Protein AF-A0A445M2I9-F1 (afdb_monomer_lite)

Organism: Glycine soja (NCBI:txid3848)

Radius of gyration: 29.71 Å; chains: 1; bounding box: 116×73×81 Å

Sequence (377 aa):
MATSASRSTIFPRDPMDNIRFTAPFRVQKTRLGTPCSEVKQTQQSNNSTNKRSLHREDPKFATISLSLLAMEDPPLQKIAISGPTLASLIQRFSTSPSSIHGLLFGHVTPLPLTLSDDDTSSAATPTPTLLATVTGFLTSPSFHDSSGTVLPSSLPNSPLLGWFSARRRSPLRPSMREFSVTASLSSLTQFSSQIQNPNSEPSLFPPCIFLLLASPSSDNHHSHVHTHEYRAFQFRPAALSFEPRSLDVVNIGPAFRGHYGAFSPNSNLPPLDCGPHGSPMMMSEGGDEVLGKMKQAAKDQRELDKCAEGFEIGRLSRMMGSEARSCTEGLEELYQKMLVKIENLTGLVEKSSAMVLEQENHNRKLKHKILRSAASE

Foldseek 3Di:
DDDDDDDDDDDDDDDDDDDDPDDDPDDPDDDDDDDDDDDDDDDDDDDDDDDDDDDDDDDPPDPPDPPVLPPPAAQAAFEEEAPVQVVVVVVVLVPDPFKWKWFFDAAKEFDDFDDDPDPDDDPPPRRTYIYTYTPHIDTDPDQADPQLAGDVVRDDQEATLAMEIEHEQDDQDDDPSNLSNLLNQQSPQSNWHWYDDPPDDTDTHGNFKYKYWYWHNDPPPPDPDTDIDIWIWGQGNNVSDTDTHYYHHDDPDPVCVVCVVPPDDSDDDPPQPPDPDDPPPDDDDDPVVVVVVVVSVVVSQVSVCVVVVNCRVVNVVCCVDPNVPVVPVSVVVSVVVVVVVVVVVVVVVVVVVVVVVVVVVVVVVVVVVVVVVVVVD

Secondary structure (DSSP, 8-state):
---------PPPP--------------------------------------------------S-GGGTTSPPP-EEEEEEEHHHHHHHHHHHHH-SS-EEEEEEEEEEEPPPPPP----S-----PPPEEEEEEEEEE-S-SB-TT--B-GGGS-SS---EEEEEESS--SS--HHHHHHHHHHHT-GGGPEEB--TTS---EE-S-EEEEEE------TT-S----EEEEEEEETTTTEEEEEEEEEE-SSGGGTHHHHS---SSPPP---------SS-----HHHHHHHHHHHHHHHHHHHHHTTT--HHHHHHHTSTTGGGHHHHHHHHHHHHHHHHHHHHHHHHHHHHHHHHHHHHHHHHHHHHHHHHT--

Structure (mmCIF, N/CA/C/O backbone):
data_AF-A0A445M2I9-F1
#
_entry.id   AF-A0A445M2I9-F1
#
loop_
_atom_site.group_PDB
_atom_site.id
_atom_site.type_symbol
_atom_site.label_atom_id
_atom_site.label_alt_id
_atom_site.label_comp_id
_atom_site.label_asym_id
_atom_site.label_entity_id
_atom_site.label_seq_id
_atom_site.pdbx_PDB_ins_code
_atom_site.Cartn_x
_atom_site.Cartn_y
_atom_site.Cartn_z
_atom_site.occupancy
_atom_site.B_iso_or_equiv
_atom_site.auth_seq_id
_atom_site.auth_comp_id
_atom_site.auth_asym_id
_atom_site.auth_atom_id
_atom_site.pdbx_PDB_model_num
ATOM 1 N N . MET A 1 1 ? -58.940 -23.578 -12.898 1.00 36.19 1 MET A N 1
ATOM 2 C CA . MET A 1 1 ? -59.287 -25.017 -12.901 1.00 36.19 1 MET A CA 1
ATOM 3 C C . MET A 1 1 ? -58.240 -25.753 -13.720 1.00 36.19 1 MET A C 1
ATOM 5 O O . MET A 1 1 ? -57.912 -25.249 -14.781 1.00 36.19 1 MET A O 1
ATOM 9 N N . ALA A 1 2 ? -57.768 -26.895 -13.209 1.00 32.22 2 ALA A N 1
ATOM 10 C CA . ALA A 1 2 ? -56.773 -27.843 -13.742 1.00 32.22 2 ALA A CA 1
ATOM 11 C C . ALA A 1 2 ? -55.394 -27.807 -13.046 1.00 32.22 2 ALA A C 1
ATOM 13 O O . ALA A 1 2 ? -54.553 -26.941 -13.257 1.00 32.22 2 ALA A O 1
ATOM 14 N N . THR A 1 3 ? -55.249 -28.799 -12.174 1.00 28.78 3 THR A N 1
ATOM 15 C CA . THR A 1 3 ? -54.116 -29.301 -11.388 1.00 28.78 3 THR A CA 1
ATOM 16 C C . THR A 1 3 ? -53.198 -30.225 -12.198 1.00 28.78 3 THR A C 1
ATOM 18 O O . THR A 1 3 ? -53.724 -31.060 -12.923 1.00 28.78 3 THR A O 1
ATOM 21 N N . SER A 1 4 ? -51.879 -30.193 -11.955 1.00 29.45 4 SER A N 1
ATOM 22 C CA . SER A 1 4 ? -50.990 -31.379 -11.812 1.00 29.45 4 SER A CA 1
ATOM 23 C C . SER A 1 4 ? -49.547 -30.894 -11.574 1.00 29.45 4 SER A C 1
ATOM 25 O O . SER A 1 4 ? -49.003 -30.183 -12.409 1.00 29.45 4 SER A O 1
ATOM 27 N N . ALA A 1 5 ? -48.980 -31.033 -10.377 1.00 31.84 5 ALA A N 1
ATOM 28 C CA . ALA A 1 5 ? -48.327 -32.222 -9.808 1.00 31.84 5 ALA A CA 1
ATOM 29 C C . ALA A 1 5 ? -46.802 -32.239 -10.048 1.00 31.84 5 ALA A C 1
ATOM 31 O O . ALA A 1 5 ? -46.303 -32.256 -11.167 1.00 31.84 5 ALA A O 1
ATOM 32 N N . SER A 1 6 ? -46.106 -32.219 -8.916 1.00 28.88 6 SER A N 1
ATOM 33 C CA . SER A 1 6 ? -44.670 -32.144 -8.678 1.00 28.88 6 SER A CA 1
ATOM 34 C C . SER A 1 6 ? -43.881 -33.365 -9.157 1.00 28.88 6 SER A C 1
ATOM 36 O O . SER A 1 6 ? -44.364 -34.495 -9.079 1.00 28.88 6 SER A O 1
ATOM 38 N N . ARG A 1 7 ? -42.591 -33.168 -9.460 1.00 29.11 7 ARG A N 1
ATOM 39 C CA . ARG A 1 7 ? -41.568 -34.184 -9.172 1.00 29.11 7 ARG A CA 1
ATOM 40 C C . ARG A 1 7 ? -40.223 -33.537 -8.846 1.00 29.11 7 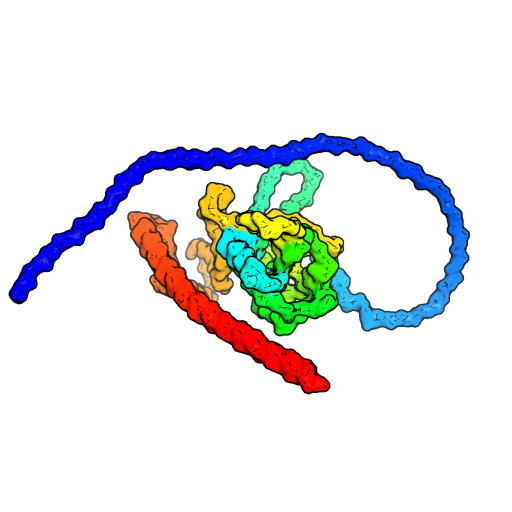ARG A C 1
ATOM 42 O O . ARG A 1 7 ? -39.547 -32.988 -9.706 1.00 29.11 7 ARG A O 1
ATOM 49 N N . SER A 1 8 ? -39.886 -33.601 -7.564 1.00 27.62 8 SER A N 1
ATOM 50 C CA . SER A 1 8 ? -38.563 -33.374 -7.003 1.00 27.62 8 SER A CA 1
ATOM 51 C C . SER A 1 8 ? -37.689 -34.602 -7.257 1.00 27.62 8 SER A C 1
ATOM 53 O O . SER A 1 8 ? -38.114 -35.735 -7.033 1.00 27.62 8 SER A O 1
ATOM 55 N N . THR A 1 9 ? -36.450 -34.383 -7.685 1.00 28.81 9 THR A N 1
ATOM 56 C CA . THR A 1 9 ? -35.395 -35.401 -7.648 1.00 28.81 9 THR A CA 1
ATOM 57 C C . THR A 1 9 ? -34.267 -34.904 -6.764 1.00 28.81 9 THR A C 1
ATOM 59 O O . THR A 1 9 ? -33.552 -33.957 -7.081 1.00 28.81 9 THR A O 1
ATOM 62 N N . ILE A 1 10 ? -34.200 -35.563 -5.614 1.00 28.30 10 ILE A N 1
ATOM 63 C CA . ILE A 1 10 ? -33.171 -35.529 -4.585 1.00 28.30 10 ILE A CA 1
ATOM 64 C C . ILE A 1 10 ? -31.972 -36.319 -5.125 1.00 28.30 10 ILE A C 1
ATOM 66 O O . ILE A 1 10 ? -32.143 -37.471 -5.518 1.00 28.30 10 ILE A O 1
ATOM 70 N N . PHE A 1 11 ? -30.778 -35.724 -5.135 1.00 29.67 11 PHE A N 1
ATOM 71 C CA . PHE A 1 11 ? -29.523 -36.467 -5.287 1.00 29.67 11 PHE A CA 1
ATOM 72 C C . PHE A 1 11 ? -28.897 -36.703 -3.902 1.00 29.67 11 PHE A C 1
ATOM 74 O O . PHE A 1 11 ? -28.931 -35.796 -3.064 1.00 29.67 11 PHE A O 1
ATOM 81 N N . PRO A 1 12 ? -28.365 -37.908 -3.632 1.00 31.25 12 PRO A N 1
ATOM 82 C CA . PRO A 1 12 ? -27.901 -38.298 -2.308 1.00 31.25 12 PRO A CA 1
ATOM 83 C C . PRO A 1 12 ? -26.532 -37.690 -1.974 1.00 31.25 12 PRO A C 1
ATOM 85 O O . PRO A 1 12 ? -25.650 -37.578 -2.824 1.00 31.25 12 PRO A O 1
ATOM 88 N N . ARG A 1 13 ? -26.375 -37.313 -0.700 1.00 31.17 13 ARG A N 1
ATOM 89 C CA . ARG A 1 13 ? -25.085 -37.083 -0.040 1.00 31.17 13 ARG A CA 1
ATOM 90 C C . ARG A 1 13 ? -24.521 -38.437 0.376 1.00 31.17 13 ARG A C 1
ATOM 92 O O . ARG A 1 13 ? -25.196 -39.127 1.133 1.00 31.17 13 ARG A O 1
ATOM 99 N N . ASP A 1 14 ? -23.283 -38.725 -0.011 1.00 28.08 14 ASP A N 1
ATOM 100 C CA . ASP A 1 14 ? -22.454 -39.723 0.669 1.00 28.08 14 ASP A CA 1
ATOM 101 C C . ASP A 1 14 ? -21.354 -39.048 1.510 1.00 28.08 14 ASP A C 1
ATOM 103 O O . ASP A 1 14 ? -20.939 -37.927 1.187 1.00 28.08 14 ASP A O 1
ATOM 107 N N . PRO A 1 15 ? -20.918 -39.675 2.621 1.00 31.56 15 PRO A N 1
ATOM 108 C CA . PRO A 1 15 ? -20.151 -39.021 3.670 1.00 31.56 15 PRO A CA 1
ATOM 109 C C . PRO A 1 15 ? -18.651 -39.367 3.658 1.00 31.56 15 PRO A C 1
ATOM 111 O O . PRO A 1 15 ? -18.262 -40.486 3.361 1.00 31.56 15 PRO A O 1
ATOM 114 N N . MET A 1 16 ? -17.865 -38.386 4.118 1.00 29.47 16 MET A N 1
ATOM 115 C CA . MET A 1 16 ? -16.572 -38.478 4.819 1.00 29.47 16 MET A CA 1
ATOM 116 C C . MET A 1 16 ? -15.431 -39.295 4.197 1.00 29.47 16 MET A C 1
ATOM 118 O O . MET A 1 16 ? -15.419 -40.515 4.274 1.00 29.47 16 MET A O 1
ATOM 122 N N . ASP A 1 17 ? -14.348 -38.587 3.855 1.00 26.23 17 ASP A N 1
ATOM 123 C CA . ASP A 1 17 ? -13.008 -39.059 4.204 1.00 26.23 17 ASP A CA 1
ATOM 124 C C . ASP A 1 17 ? -12.123 -37.921 4.734 1.00 26.23 17 ASP A C 1
ATOM 126 O O . ASP A 1 17 ? -11.992 -36.840 4.155 1.00 26.23 17 ASP A O 1
ATOM 130 N N . ASN A 1 18 ? -11.549 -38.188 5.906 1.00 31.91 18 ASN A N 1
ATOM 131 C CA . ASN A 1 18 ? -10.666 -37.326 6.680 1.00 31.91 18 ASN A CA 1
ATOM 132 C C . ASN A 1 18 ? -9.325 -37.122 5.960 1.00 31.91 18 ASN A C 1
ATOM 134 O O . ASN A 1 18 ? -8.442 -37.977 6.040 1.00 31.91 18 ASN A O 1
ATOM 138 N N . ILE A 1 19 ? -9.103 -35.951 5.360 1.00 26.92 19 ILE A N 1
ATOM 139 C CA . ILE A 1 19 ? -7.765 -35.554 4.905 1.00 26.92 19 ILE A CA 1
ATOM 140 C C . ILE A 1 19 ? -7.082 -34.750 6.016 1.00 26.92 19 ILE A C 1
ATOM 142 O O . ILE A 1 19 ? -7.300 -33.552 6.198 1.00 26.92 19 ILE A O 1
ATOM 146 N N . ARG A 1 20 ? -6.226 -35.445 6.773 1.00 26.47 20 ARG A N 1
ATOM 147 C CA . ARG A 1 20 ? -5.194 -34.838 7.623 1.00 26.47 20 ARG A CA 1
ATOM 148 C C . ARG A 1 20 ? -4.240 -34.025 6.743 1.00 26.47 20 ARG A C 1
ATOM 150 O O . ARG A 1 20 ? -3.442 -34.597 6.007 1.00 26.47 20 ARG A O 1
ATOM 157 N N . PHE A 1 21 ? -4.249 -32.702 6.880 1.00 25.25 21 PHE A N 1
ATOM 158 C CA . PHE A 1 21 ? -3.147 -31.862 6.409 1.00 25.25 21 PHE A CA 1
ATOM 159 C C . PHE A 1 21 ? -1.984 -31.936 7.406 1.00 25.25 21 PHE A C 1
ATOM 161 O O . PHE A 1 21 ? -1.859 -31.121 8.315 1.00 25.25 21 PHE A O 1
ATOM 168 N N . THR A 1 22 ? -1.116 -32.931 7.242 1.00 26.23 22 THR A N 1
ATOM 169 C CA . THR A 1 22 ? 0.248 -32.894 7.784 1.00 26.23 22 THR A CA 1
ATOM 170 C C . THR A 1 22 ? 1.172 -32.302 6.725 1.00 26.23 22 THR A C 1
ATOM 172 O O . THR A 1 22 ? 1.588 -33.004 5.808 1.00 26.23 22 THR A O 1
ATOM 175 N N . ALA A 1 23 ? 1.498 -31.015 6.845 1.00 27.83 23 ALA A N 1
ATOM 176 C CA . ALA A 1 23 ? 2.609 -30.408 6.115 1.00 27.83 23 ALA A CA 1
ATOM 177 C C . ALA A 1 23 ? 3.843 -30.360 7.038 1.00 27.83 23 ALA A C 1
ATOM 179 O O . ALA A 1 23 ? 3.737 -29.868 8.165 1.00 27.83 23 ALA A O 1
ATOM 180 N N . PRO A 1 24 ? 5.013 -30.864 6.610 1.00 27.20 24 PRO A N 1
ATOM 181 C CA . PRO A 1 24 ? 6.215 -30.830 7.426 1.00 27.20 24 PRO A CA 1
ATOM 182 C C . PRO A 1 24 ? 6.820 -29.420 7.422 1.00 27.20 24 PRO A C 1
ATOM 184 O O . PRO A 1 24 ? 7.387 -28.966 6.428 1.00 27.20 24 PRO A O 1
ATOM 187 N N . PHE A 1 25 ? 6.754 -28.740 8.567 1.00 26.25 25 PHE A N 1
ATOM 188 C CA . PHE A 1 25 ? 7.617 -27.600 8.862 1.00 26.25 25 PHE A CA 1
ATOM 189 C C . PHE A 1 25 ? 9.068 -28.088 8.940 1.00 26.25 25 PHE A C 1
ATOM 191 O O . PHE A 1 25 ? 9.480 -28.685 9.934 1.00 26.25 25 PHE A O 1
ATOM 198 N N . ARG A 1 26 ? 9.872 -27.820 7.906 1.00 23.64 26 ARG A N 1
ATOM 199 C CA . ARG A 1 26 ? 11.331 -27.947 7.997 1.00 23.64 26 ARG A CA 1
ATOM 200 C C . ARG A 1 26 ? 11.935 -26.574 8.262 1.00 23.64 26 ARG A C 1
ATOM 202 O O . ARG A 1 26 ? 12.289 -25.843 7.346 1.00 23.64 26 ARG A O 1
ATOM 209 N N . VAL A 1 27 ? 12.070 -26.252 9.545 1.00 25.56 27 VAL A N 1
ATOM 210 C CA . VAL A 1 27 ? 12.941 -25.176 10.024 1.00 25.56 27 VAL A CA 1
ATOM 211 C C . VAL A 1 27 ? 14.385 -25.627 9.794 1.00 25.56 27 VAL A C 1
ATOM 213 O O . VAL A 1 27 ? 14.889 -26.492 10.511 1.00 25.56 27 VAL A O 1
ATOM 216 N N . GLN A 1 28 ? 15.066 -25.082 8.784 1.00 25.56 28 GLN A N 1
ATOM 217 C CA . GLN A 1 28 ? 16.523 -25.192 8.722 1.00 25.56 28 GLN A CA 1
ATOM 218 C C . GLN A 1 28 ? 17.133 -24.158 9.667 1.00 25.56 28 GLN A C 1
ATOM 220 O O . GLN A 1 28 ? 17.221 -22.970 9.378 1.00 25.56 28 GLN A O 1
ATOM 225 N N . LYS A 1 29 ? 17.530 -24.656 10.836 1.00 25.27 29 LYS A N 1
ATOM 226 C CA . LYS A 1 29 ? 18.361 -23.978 11.824 1.00 25.27 29 LYS A CA 1
ATOM 227 C C . LYS A 1 29 ? 19.818 -24.112 11.377 1.00 25.27 29 LYS A C 1
ATOM 229 O O . LYS A 1 29 ? 20.437 -25.142 11.633 1.00 25.27 29 LYS A O 1
ATOM 234 N N . THR A 1 30 ? 20.378 -23.111 10.703 1.00 27.16 30 THR A N 1
ATOM 235 C CA . THR A 1 30 ? 21.832 -23.049 10.489 1.00 27.16 30 THR A CA 1
ATOM 236 C C . THR A 1 30 ? 22.495 -22.464 11.731 1.00 27.16 30 THR A C 1
ATOM 238 O O . THR A 1 30 ? 22.269 -21.313 12.098 1.00 27.16 30 THR A O 1
ATOM 241 N N . ARG A 1 31 ? 23.262 -23.320 12.415 1.00 25.75 31 ARG A N 1
ATOM 242 C CA . ARG A 1 31 ? 24.128 -22.991 13.551 1.00 25.75 31 ARG A CA 1
ATOM 243 C C . ARG A 1 31 ? 25.330 -22.152 13.108 1.00 25.75 31 ARG A C 1
ATOM 245 O O . ARG A 1 31 ? 25.835 -22.324 12.004 1.00 25.75 31 ARG A O 1
ATOM 252 N N . LEU A 1 32 ? 25.789 -21.330 14.055 1.00 24.91 32 LEU A N 1
ATOM 253 C CA . LEU A 1 32 ? 27.108 -20.702 14.145 1.00 24.91 32 LEU A CA 1
ATOM 254 C C . LEU A 1 32 ? 28.256 -21.631 13.709 1.00 24.91 32 LEU A C 1
ATOM 256 O O . LEU A 1 32 ? 28.325 -22.780 14.148 1.00 24.91 32 LEU A O 1
ATOM 260 N N . GLY A 1 33 ? 29.203 -21.058 12.966 1.00 25.97 33 GLY A N 1
ATOM 261 C CA . GLY A 1 33 ? 30.573 -21.534 12.790 1.00 25.97 33 GLY A CA 1
ATOM 262 C C . GLY A 1 33 ? 31.515 -20.325 12.727 1.00 25.97 33 GLY A C 1
ATOM 263 O O . GLY A 1 33 ? 31.313 -19.428 11.915 1.00 25.97 33 GLY A O 1
ATOM 264 N N . THR A 1 34 ? 32.461 -20.287 13.661 1.00 28.84 34 THR A N 1
ATOM 265 C CA . THR A 1 34 ? 33.454 -19.249 14.006 1.00 28.84 34 THR A CA 1
ATOM 266 C C . THR A 1 34 ? 34.623 -19.150 12.981 1.00 28.84 34 THR A C 1
ATOM 268 O O . THR A 1 34 ? 34.639 -19.914 12.016 1.00 28.84 34 THR A O 1
ATOM 271 N N . PRO A 1 35 ? 35.578 -18.198 13.137 1.00 30.39 35 PRO A N 1
ATOM 272 C CA . PRO A 1 35 ? 36.326 -17.567 12.044 1.00 30.39 35 PRO A CA 1
ATOM 273 C C . PRO A 1 35 ? 37.718 -18.165 11.773 1.00 30.39 35 PRO A C 1
ATOM 275 O O . PRO A 1 35 ? 38.352 -18.725 12.659 1.00 30.39 35 PRO A O 1
ATOM 278 N N . CYS A 1 36 ? 38.220 -17.922 10.562 1.00 24.05 36 CYS A N 1
ATOM 279 C CA . CYS A 1 36 ? 39.616 -18.040 10.117 1.00 24.05 36 CYS A CA 1
ATOM 280 C C . CYS A 1 36 ? 39.750 -17.110 8.895 1.00 24.05 36 CYS A C 1
ATOM 282 O O . CYS A 1 36 ? 38.832 -17.063 8.085 1.00 24.05 36 CYS A O 1
ATOM 284 N N . SER A 1 37 ? 40.811 -16.357 8.630 1.00 26.19 37 SER A N 1
ATOM 285 C CA . SER A 1 37 ? 42.070 -16.072 9.319 1.00 26.19 37 SER A CA 1
ATOM 286 C C . SER A 1 37 ? 42.760 -14.960 8.512 1.00 26.19 37 SER A C 1
ATOM 288 O O . SER A 1 37 ? 42.521 -14.818 7.312 1.00 26.19 37 SER A O 1
ATOM 290 N N . GLU A 1 38 ? 43.592 -14.180 9.197 1.00 23.47 38 GLU A N 1
ATOM 291 C CA . GLU A 1 38 ? 44.488 -13.148 8.672 1.00 23.47 38 GLU A CA 1
ATOM 292 C C . GLU A 1 38 ? 45.235 -13.548 7.388 1.00 23.47 38 GLU A C 1
ATOM 294 O O . GLU A 1 38 ? 45.830 -14.622 7.312 1.00 23.47 38 GLU A O 1
ATOM 299 N N . VAL A 1 39 ? 45.353 -12.604 6.448 1.00 27.42 39 VAL A N 1
ATOM 300 C CA . VAL A 1 39 ? 46.529 -12.505 5.576 1.00 27.42 39 VAL A CA 1
ATOM 301 C C . VAL A 1 39 ? 47.049 -11.073 5.635 1.00 27.42 39 VAL A C 1
ATOM 303 O O . VAL A 1 39 ? 46.408 -10.127 5.181 1.00 27.42 39 VAL A O 1
ATOM 306 N N . LYS A 1 40 ? 48.235 -10.944 6.233 1.00 25.03 40 LYS A N 1
ATOM 307 C CA . LYS A 1 40 ? 49.113 -9.773 6.201 1.00 25.03 40 LYS A CA 1
ATOM 308 C C . LYS A 1 40 ? 49.640 -9.562 4.782 1.00 25.03 40 LYS A C 1
ATOM 310 O O . LYS A 1 40 ? 50.188 -10.498 4.210 1.00 25.03 40 LYS A O 1
ATOM 315 N N . GLN A 1 41 ? 49.629 -8.324 4.295 1.00 27.47 41 GLN A N 1
ATOM 316 C CA . GLN A 1 41 ? 50.695 -7.823 3.427 1.00 27.47 41 GLN A CA 1
ATOM 317 C C . GLN A 1 41 ? 51.033 -6.378 3.802 1.00 27.47 41 GLN A C 1
ATOM 319 O O . GLN A 1 41 ? 50.163 -5.534 3.998 1.00 27.47 41 GLN A O 1
ATOM 324 N N . THR A 1 42 ? 52.333 -6.149 3.945 1.00 25.14 42 THR A N 1
ATOM 325 C CA . THR A 1 42 ? 52.982 -4.970 4.509 1.00 25.14 42 THR A CA 1
ATOM 326 C C . THR A 1 42 ? 53.823 -4.295 3.421 1.00 25.14 42 THR A C 1
ATOM 328 O O . THR A 1 42 ? 54.557 -4.988 2.728 1.00 25.14 42 THR A O 1
ATOM 331 N N . GLN A 1 43 ? 53.746 -2.956 3.379 1.00 28.33 43 GLN A N 1
ATOM 332 C CA . GLN A 1 43 ? 54.734 -1.950 2.920 1.00 28.33 43 GLN A CA 1
ATOM 333 C C . GLN A 1 43 ? 55.217 -1.906 1.455 1.00 28.33 43 GLN A C 1
ATOM 335 O O . GLN A 1 43 ? 55.847 -2.830 0.964 1.00 28.33 43 GLN A O 1
ATOM 340 N N . GLN A 1 44 ? 55.118 -0.721 0.832 1.00 26.08 44 GLN A N 1
ATOM 341 C CA . GLN A 1 44 ? 56.173 0.326 0.774 1.00 26.08 44 GLN A CA 1
ATOM 342 C C . GLN A 1 44 ? 55.610 1.581 0.060 1.00 26.08 44 GLN A C 1
ATOM 344 O O . GLN A 1 44 ? 55.031 1.478 -1.011 1.00 26.08 44 GLN A O 1
ATOM 349 N N . SER A 1 45 ? 55.491 2.723 0.752 1.00 26.45 45 SER A N 1
ATOM 350 C CA . SER A 1 45 ? 56.356 3.922 0.669 1.00 26.45 45 SER A CA 1
ATOM 351 C C . SER A 1 45 ? 56.612 4.472 -0.742 1.00 26.45 45 SER A C 1
ATOM 353 O O . SER A 1 45 ? 57.308 3.834 -1.521 1.00 26.45 45 SER A O 1
ATOM 355 N N . ASN A 1 46 ? 56.165 5.710 -1.010 1.00 26.98 46 ASN A N 1
ATOM 356 C CA . ASN A 1 46 ? 57.073 6.836 -1.283 1.00 26.98 46 ASN A CA 1
ATOM 357 C C . ASN A 1 46 ? 56.348 8.196 -1.287 1.00 26.98 46 ASN A C 1
ATOM 359 O O . ASN A 1 46 ? 55.332 8.396 -1.946 1.00 26.98 46 ASN A O 1
ATOM 363 N N . ASN A 1 47 ? 56.929 9.130 -0.531 1.00 27.19 47 ASN A N 1
ATOM 364 C CA . ASN A 1 47 ? 56.599 10.551 -0.457 1.00 27.19 47 ASN A CA 1
ATOM 365 C C . ASN A 1 47 ? 56.973 11.286 -1.754 1.00 27.19 47 ASN A C 1
ATOM 367 O O . ASN A 1 47 ? 58.054 11.058 -2.289 1.00 27.19 47 ASN A O 1
ATOM 371 N N . SER A 1 48 ? 56.196 12.299 -2.148 1.00 28.84 48 SER A N 1
ATOM 372 C CA . SER A 1 48 ? 56.777 13.616 -2.455 1.00 28.84 48 SER A CA 1
ATOM 373 C C . SER A 1 48 ? 55.732 14.737 -2.403 1.00 28.84 48 SER A C 1
ATOM 375 O O . SER A 1 48 ? 54.639 14.672 -2.955 1.00 28.84 48 SER A O 1
ATOM 377 N N . THR A 1 49 ? 56.112 15.767 -1.661 1.00 28.14 49 THR A N 1
ATOM 378 C CA . THR A 1 49 ? 55.491 17.076 -1.467 1.00 28.14 49 THR A CA 1
ATOM 379 C C . THR A 1 49 ? 55.380 17.890 -2.754 1.00 28.14 49 THR A C 1
ATOM 381 O O . THR A 1 49 ? 56.369 18.028 -3.468 1.00 28.14 49 THR A O 1
ATOM 384 N N . ASN A 1 50 ? 54.264 18.602 -2.943 1.00 26.61 50 ASN A N 1
ATOM 385 C CA . ASN A 1 50 ? 54.323 19.940 -3.532 1.00 26.61 50 ASN A CA 1
ATOM 386 C C . ASN A 1 50 ? 53.183 20.840 -3.031 1.00 26.61 50 ASN A C 1
ATOM 388 O O . ASN A 1 50 ? 52.008 20.618 -3.309 1.00 26.61 50 ASN A O 1
ATOM 392 N N . LYS A 1 51 ? 53.566 21.875 -2.275 1.00 30.36 51 LYS A N 1
ATOM 393 C CA . LYS A 1 51 ? 52.739 23.035 -1.932 1.00 30.36 51 LYS A CA 1
ATOM 394 C C . LYS A 1 51 ? 52.648 23.937 -3.164 1.00 30.36 51 LYS A C 1
ATOM 396 O O . LYS A 1 51 ? 53.691 24.392 -3.621 1.00 30.36 51 LYS A O 1
ATOM 401 N N . ARG A 1 52 ? 51.445 24.317 -3.598 1.00 27.33 52 ARG A N 1
ATOM 402 C CA . ARG A 1 52 ? 51.176 25.659 -4.145 1.00 27.33 52 ARG A CA 1
ATOM 403 C C . ARG A 1 52 ? 49.761 26.094 -3.786 1.00 27.33 52 ARG A C 1
ATOM 405 O O . ARG A 1 52 ? 48.833 25.301 -3.726 1.00 27.33 52 ARG A O 1
ATOM 412 N N . SER A 1 53 ? 49.687 27.372 -3.461 1.00 26.25 53 SER A N 1
ATOM 413 C CA . SER A 1 53 ? 48.614 28.083 -2.790 1.00 26.25 53 SER A CA 1
ATOM 414 C C . SER A 1 53 ? 47.813 28.914 -3.794 1.00 26.25 53 SER A C 1
ATOM 416 O O . SER A 1 53 ? 48.410 29.492 -4.696 1.00 26.25 53 SER A O 1
ATOM 418 N N . LEU A 1 54 ? 46.507 29.030 -3.520 1.00 27.39 54 LEU A N 1
ATOM 419 C CA . LEU A 1 54 ? 45.572 30.108 -3.879 1.00 27.39 54 LEU A CA 1
ATOM 420 C C . LEU A 1 54 ? 45.298 30.391 -5.370 1.00 27.39 54 LEU A C 1
ATOM 422 O O . LEU A 1 54 ? 46.023 31.132 -6.022 1.00 27.39 54 LEU A O 1
ATOM 426 N N . HIS A 1 55 ? 44.104 29.997 -5.821 1.00 25.62 55 HIS A N 1
ATOM 427 C CA . HIS A 1 55 ? 43.126 30.994 -6.263 1.00 25.62 55 HIS A CA 1
ATOM 428 C C . HIS A 1 55 ? 41.708 30.557 -5.877 1.00 25.62 55 HIS A C 1
ATOM 430 O O . HIS A 1 55 ? 41.300 29.417 -6.081 1.00 25.62 55 HIS A O 1
ATOM 436 N N . ARG A 1 56 ? 41.021 31.484 -5.214 1.00 30.23 56 ARG A N 1
ATOM 437 C CA . ARG A 1 56 ? 39.682 31.398 -4.640 1.00 30.23 56 ARG A CA 1
ATOM 438 C C . ARG A 1 56 ? 38.681 31.769 -5.734 1.00 30.23 56 ARG A C 1
ATOM 440 O O . ARG A 1 56 ? 38.702 32.907 -6.183 1.00 30.23 56 ARG A O 1
ATOM 447 N N . GLU A 1 57 ? 37.843 30.822 -6.128 1.00 28.36 57 GLU A N 1
ATOM 448 C CA . GLU A 1 57 ? 36.647 31.035 -6.949 1.00 28.36 57 GLU A CA 1
ATOM 449 C C . GLU A 1 57 ? 35.482 30.402 -6.174 1.00 28.36 57 GLU A C 1
ATOM 451 O O . GLU A 1 57 ? 35.499 29.207 -5.871 1.00 28.36 57 GLU A O 1
ATOM 456 N N . ASP A 1 58 ? 34.529 31.232 -5.753 1.00 34.72 58 ASP A N 1
ATOM 457 C CA . ASP A 1 58 ? 33.358 30.841 -4.967 1.00 34.72 58 ASP A CA 1
ATOM 458 C C . ASP A 1 58 ? 32.370 30.011 -5.811 1.00 34.72 58 ASP A C 1
ATOM 460 O O . ASP A 1 58 ? 31.896 30.510 -6.834 1.00 34.72 58 ASP A O 1
ATOM 464 N N . PRO A 1 59 ? 31.894 28.835 -5.356 1.00 31.56 59 PRO A N 1
ATOM 465 C CA . PRO A 1 59 ? 30.647 28.284 -5.853 1.00 31.56 59 PRO A CA 1
ATOM 466 C C . PRO A 1 59 ? 29.531 28.624 -4.862 1.00 31.56 59 PRO A C 1
ATOM 468 O O . PRO A 1 59 ? 29.303 27.935 -3.866 1.00 31.56 59 PRO A O 1
ATOM 471 N N . LYS A 1 60 ? 28.774 29.682 -5.166 1.00 30.58 60 LYS A N 1
ATOM 472 C CA . LYS A 1 60 ? 27.458 29.959 -4.568 1.00 30.58 60 LYS A CA 1
ATOM 473 C C . LYS A 1 60 ? 26.408 28.943 -5.050 1.00 30.58 60 LYS A C 1
ATOM 475 O O . LYS A 1 60 ? 25.394 29.347 -5.587 1.00 30.58 60 LYS A O 1
ATOM 480 N N . PHE A 1 61 ? 26.641 27.641 -4.900 1.00 34.75 61 PHE A N 1
ATOM 481 C CA . PHE A 1 61 ? 25.652 26.585 -5.171 1.00 34.75 61 PHE A CA 1
ATOM 482 C C . PHE A 1 61 ? 26.002 25.313 -4.380 1.00 34.75 61 PHE A C 1
ATOM 484 O O . PHE A 1 61 ? 26.208 24.246 -4.942 1.00 34.75 61 PHE A O 1
ATOM 491 N N . ALA A 1 62 ? 26.117 25.423 -3.054 1.00 31.42 62 ALA A N 1
ATOM 492 C CA . ALA A 1 62 ? 26.234 24.255 -2.171 1.00 31.42 62 ALA A CA 1
ATOM 493 C C . ALA A 1 62 ? 25.647 24.492 -0.767 1.00 31.42 62 ALA A C 1
ATOM 495 O O . ALA A 1 62 ? 26.013 23.818 0.189 1.00 31.42 62 ALA A O 1
ATOM 496 N N . THR A 1 63 ? 24.703 25.428 -0.637 1.00 27.78 63 THR A N 1
ATOM 497 C CA . THR A 1 63 ? 23.902 25.605 0.585 1.00 27.78 63 THR A CA 1
ATOM 498 C C . THR A 1 63 ? 22.506 25.030 0.355 1.00 27.78 63 THR A C 1
ATOM 500 O O . THR A 1 63 ? 21.498 25.707 0.512 1.00 27.78 63 THR A O 1
ATOM 503 N N . ILE A 1 64 ? 22.442 23.771 -0.082 1.00 35.44 64 ILE A N 1
ATOM 504 C CA . ILE A 1 64 ? 21.236 22.956 0.068 1.00 35.44 64 ILE A CA 1
ATOM 505 C C . ILE A 1 64 ? 21.459 22.131 1.338 1.00 35.44 64 ILE A C 1
ATOM 507 O O . ILE A 1 64 ? 22.126 21.105 1.327 1.00 35.44 64 ILE A O 1
ATOM 511 N N . SER A 1 65 ? 20.971 22.686 2.448 1.00 39.38 65 SER A N 1
ATOM 512 C CA . SER A 1 65 ? 20.617 22.039 3.717 1.00 39.38 65 SER A CA 1
ATOM 513 C C . SER A 1 65 ? 21.499 20.891 4.232 1.00 39.38 65 SER A C 1
ATOM 515 O O . SER A 1 65 ? 21.064 19.746 4.327 1.00 39.38 65 SER A O 1
ATOM 517 N N . LEU A 1 66 ? 22.669 21.241 4.772 1.00 37.19 66 LEU A N 1
ATOM 518 C CA . LEU A 1 66 ? 23.336 20.466 5.836 1.00 37.19 66 LEU A CA 1
ATOM 519 C C . LEU A 1 66 ? 22.427 20.226 7.066 1.00 37.19 66 LEU A C 1
ATOM 521 O O . LEU A 1 66 ? 22.680 19.321 7.852 1.00 37.19 66 LEU A O 1
ATOM 525 N N . SER A 1 67 ? 21.343 20.994 7.215 1.00 38.59 67 SER A N 1
ATOM 526 C CA . SER A 1 67 ? 20.332 20.832 8.265 1.00 38.59 67 SER A CA 1
ATOM 527 C C . SER A 1 67 ? 19.435 19.595 8.110 1.00 38.59 67 SER A C 1
ATOM 529 O O . SER A 1 67 ? 18.805 19.198 9.084 1.00 38.59 67 SER A O 1
ATOM 531 N N . LEU A 1 68 ? 19.377 18.958 6.932 1.00 43.84 68 LEU A N 1
ATOM 532 C CA . LEU A 1 68 ? 18.535 17.772 6.689 1.00 43.84 68 LEU A CA 1
ATOM 533 C C . LEU A 1 68 ? 19.222 16.443 7.052 1.00 43.84 68 LEU A C 1
ATOM 535 O O . LEU A 1 68 ? 18.540 15.443 7.243 1.00 43.84 68 LEU A O 1
ATOM 539 N N . LEU A 1 69 ? 20.552 16.435 7.202 1.00 41.75 69 LEU A N 1
ATOM 540 C CA . LEU A 1 69 ? 21.324 15.272 7.669 1.00 41.75 69 LEU A CA 1
ATOM 541 C C . LEU A 1 69 ? 21.377 15.160 9.205 1.00 41.75 69 LEU A C 1
ATOM 543 O O . LEU A 1 69 ? 21.928 14.196 9.724 1.00 41.75 69 LEU A O 1
ATOM 547 N N . ALA A 1 70 ? 20.822 16.139 9.930 1.00 39.41 70 ALA A N 1
ATOM 548 C CA . ALA A 1 70 ? 20.821 16.188 11.394 1.00 39.41 70 ALA A CA 1
ATOM 549 C C . ALA A 1 70 ? 19.587 15.531 12.040 1.00 39.41 70 ALA A C 1
ATOM 551 O O . ALA A 1 70 ? 19.490 15.490 13.265 1.00 39.41 70 ALA A O 1
ATOM 552 N N . MET A 1 71 ? 18.643 15.022 11.244 1.00 52.75 71 MET A N 1
ATOM 553 C CA . MET A 1 71 ? 17.547 14.218 11.775 1.00 52.75 71 MET A CA 1
ATOM 554 C C . MET A 1 71 ? 18.083 12.809 11.999 1.00 52.75 71 MET A C 1
ATOM 556 O O . MET A 1 71 ? 18.341 12.081 11.042 1.00 52.75 71 MET A O 1
ATOM 560 N N . GLU A 1 72 ? 18.282 12.448 13.264 1.00 61.81 72 GLU A N 1
ATOM 561 C CA . GLU A 1 72 ? 18.508 11.064 13.659 1.00 61.81 72 GLU A CA 1
ATOM 562 C C . GLU A 1 72 ? 17.429 10.196 13.001 1.00 61.81 72 GLU A C 1
ATOM 564 O O . GLU A 1 72 ? 16.229 10.462 13.108 1.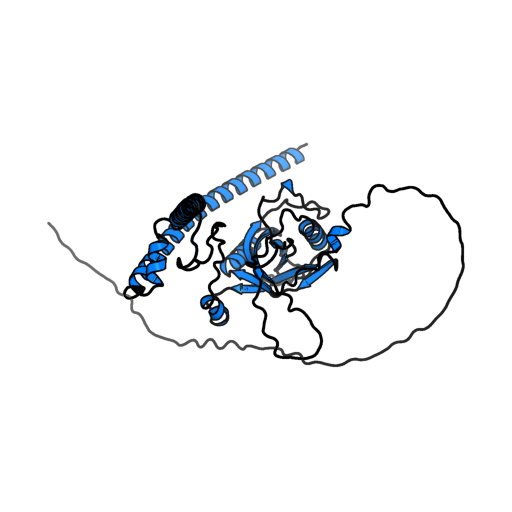00 61.81 72 GLU A O 1
ATOM 569 N N . ASP A 1 73 ? 17.864 9.219 12.209 1.00 67.44 73 ASP A N 1
ATOM 570 C CA . ASP A 1 73 ? 16.950 8.425 11.404 1.00 67.44 73 ASP A CA 1
ATOM 571 C C . ASP A 1 73 ? 15.922 7.713 12.320 1.00 67.44 73 ASP A C 1
ATOM 573 O O . ASP A 1 73 ? 16.309 7.056 13.298 1.00 67.44 73 ASP A O 1
ATOM 577 N N . PRO A 1 74 ? 14.622 7.726 11.978 1.00 72.19 74 PRO A N 1
ATOM 578 C CA . PRO A 1 74 ? 13.574 7.274 12.884 1.00 72.19 74 PRO A CA 1
ATOM 579 C C . PRO A 1 74 ? 13.747 5.791 13.263 1.00 72.19 74 PRO A C 1
ATOM 581 O O . PRO A 1 74 ? 14.007 4.964 12.373 1.00 72.19 74 PRO A O 1
ATOM 584 N N . PRO A 1 75 ? 13.572 5.415 14.547 1.00 80.69 75 PRO A N 1
ATOM 585 C CA . PRO A 1 75 ? 13.721 4.041 15.033 1.00 80.69 75 PRO A CA 1
ATOM 586 C C . PRO A 1 75 ? 12.510 3.175 14.634 1.00 80.69 75 PRO A C 1
ATOM 588 O O . PRO A 1 75 ? 11.722 2.726 15.466 1.00 80.69 75 PRO A O 1
ATOM 591 N N . LEU A 1 76 ? 12.329 2.948 13.331 1.00 87.06 76 LEU A N 1
ATOM 592 C CA . LEU A 1 76 ? 11.269 2.100 12.790 1.00 87.06 76 LEU A CA 1
ATOM 593 C C . LEU A 1 76 ? 11.569 0.632 13.107 1.00 87.06 76 LEU A C 1
ATOM 595 O O . LEU A 1 76 ? 12.501 0.040 12.565 1.00 87.06 76 LEU A O 1
ATOM 599 N N . GLN A 1 77 ? 10.758 0.018 13.960 1.00 87.62 77 GLN A N 1
ATOM 600 C CA . GLN A 1 77 ? 10.943 -1.382 14.328 1.00 87.62 77 GLN A CA 1
ATOM 601 C C . GLN A 1 77 ? 10.347 -2.315 13.278 1.00 87.62 77 GLN A C 1
ATOM 603 O O . GLN A 1 77 ? 10.986 -3.294 12.886 1.00 87.62 77 GLN A O 1
ATOM 608 N N . LYS A 1 78 ? 9.130 -2.015 12.813 1.00 90.38 78 LYS A N 1
ATOM 609 C CA . LYS A 1 78 ? 8.392 -2.893 11.903 1.00 90.38 78 LYS A CA 1
ATOM 610 C C . LYS A 1 78 ? 7.429 -2.143 10.989 1.00 90.38 78 LYS A C 1
ATOM 612 O O . LYS A 1 78 ? 7.026 -1.013 11.269 1.00 90.38 78 LYS A O 1
ATOM 617 N N . ILE A 1 79 ? 7.054 -2.810 9.903 1.00 94.75 79 ILE A N 1
ATOM 618 C CA . ILE A 1 79 ? 6.071 -2.336 8.929 1.00 94.75 79 ILE A CA 1
ATOM 619 C C . ILE A 1 79 ? 4.904 -3.320 8.943 1.00 94.75 79 ILE A C 1
ATOM 621 O O . ILE A 1 79 ? 5.125 -4.522 8.839 1.00 94.75 79 ILE A O 1
ATOM 625 N N . ALA A 1 80 ? 3.674 -2.834 9.054 1.00 93.81 80 ALA A N 1
ATOM 626 C CA . ALA A 1 80 ? 2.469 -3.646 8.954 1.00 93.81 80 ALA A CA 1
ATOM 627 C C . ALA A 1 80 ? 1.713 -3.340 7.660 1.00 93.81 80 ALA A C 1
ATOM 629 O O . ALA A 1 80 ? 1.641 -2.195 7.215 1.00 93.81 80 ALA A O 1
ATOM 630 N N . ILE A 1 81 ? 1.115 -4.367 7.065 1.00 94.44 81 ILE A N 1
ATOM 631 C CA . ILE A 1 81 ? 0.213 -4.249 5.918 1.00 94.44 81 ILE A CA 1
ATOM 632 C C . ILE A 1 81 ? -0.954 -5.219 6.095 1.00 94.44 81 ILE A C 1
ATOM 634 O O . ILE A 1 81 ? -0.783 -6.336 6.588 1.00 94.44 81 ILE A O 1
ATOM 638 N N . SER A 1 82 ? -2.160 -4.810 5.702 1.00 92.75 82 SER A N 1
ATOM 639 C CA . SER A 1 82 ? -3.308 -5.718 5.739 1.00 92.75 82 SER A CA 1
ATOM 640 C C . SER A 1 82 ? -3.190 -6.803 4.659 1.00 92.75 82 SER A C 1
ATOM 642 O O . SER A 1 82 ? -2.686 -6.546 3.559 1.00 92.75 82 SER A O 1
ATOM 644 N N . GLY A 1 83 ? -3.693 -8.008 4.946 1.00 93.75 83 GLY A N 1
ATOM 645 C CA . GLY A 1 83 ? -3.795 -9.083 3.952 1.00 93.75 83 GLY A CA 1
ATOM 646 C C . GLY A 1 83 ? -4.475 -8.642 2.643 1.00 93.75 83 GLY A C 1
ATOM 647 O O . GLY A 1 83 ? -3.882 -8.835 1.581 1.00 93.75 83 GLY A O 1
ATOM 648 N N . PRO A 1 84 ? -5.657 -7.992 2.685 1.00 92.75 84 PRO A N 1
ATOM 649 C CA . PRO A 1 84 ? -6.320 -7.471 1.487 1.00 92.75 84 PRO A CA 1
ATOM 650 C C . PRO A 1 84 ? -5.489 -6.446 0.698 1.00 92.75 84 PRO A C 1
ATOM 652 O O . PRO A 1 84 ? -5.436 -6.523 -0.530 1.00 92.75 84 PRO A O 1
ATOM 655 N N . THR A 1 85 ? -4.798 -5.518 1.372 1.00 94.94 85 THR A N 1
ATOM 656 C CA . THR A 1 85 ? -3.951 -4.511 0.701 1.00 94.94 85 THR A CA 1
ATOM 657 C C . THR A 1 85 ? -2.776 -5.177 -0.018 1.00 94.94 85 THR A C 1
ATOM 659 O O . THR A 1 85 ? -2.511 -4.866 -1.181 1.00 94.94 85 THR A O 1
ATOM 662 N N . LEU A 1 86 ? -2.101 -6.129 0.637 1.00 96.31 86 LEU A N 1
ATOM 663 C CA . LEU A 1 86 ? -0.995 -6.876 0.033 1.00 96.31 86 LEU A CA 1
ATOM 664 C C . LEU A 1 86 ? -1.473 -7.756 -1.131 1.00 96.31 86 LEU A C 1
ATOM 666 O O . LEU A 1 86 ? -0.839 -7.772 -2.186 1.00 96.31 86 LEU A O 1
ATOM 670 N N . ALA A 1 87 ? -2.601 -8.450 -0.971 1.00 95.56 87 ALA A N 1
ATOM 671 C CA . ALA A 1 87 ? -3.189 -9.276 -2.024 1.00 95.56 87 ALA A CA 1
ATOM 672 C C . ALA A 1 87 ? -3.560 -8.440 -3.258 1.00 95.56 87 ALA A C 1
ATOM 674 O O . ALA A 1 87 ? -3.218 -8.820 -4.377 1.00 95.56 87 ALA A O 1
ATOM 675 N N . SER A 1 88 ? -4.174 -7.270 -3.057 1.00 95.12 88 SER A N 1
ATOM 676 C CA . SER A 1 88 ? -4.490 -6.324 -4.133 1.00 95.12 88 SER A CA 1
ATOM 677 C C . SER A 1 88 ? -3.227 -5.848 -4.861 1.00 95.12 88 SER A C 1
ATOM 679 O O . SER A 1 88 ? -3.181 -5.841 -6.093 1.00 95.12 88 SER A O 1
ATOM 681 N N . LEU A 1 89 ? -2.151 -5.540 -4.129 1.00 95.69 89 LEU A N 1
ATOM 682 C CA . LEU A 1 89 ? -0.869 -5.154 -4.723 1.00 95.69 89 LEU A CA 1
ATOM 683 C C . LEU A 1 89 ? -0.253 -6.284 -5.568 1.00 95.69 89 LEU A C 1
ATOM 685 O O . LEU A 1 89 ? 0.177 -6.052 -6.702 1.00 95.69 89 LEU A O 1
ATOM 689 N N . ILE A 1 90 ? -0.256 -7.516 -5.050 1.00 94.75 90 ILE A N 1
ATOM 690 C CA . ILE A 1 90 ? 0.226 -8.706 -5.770 1.00 94.75 90 ILE A CA 1
ATOM 691 C C . ILE A 1 90 ? -0.625 -8.966 -7.017 1.00 94.75 90 ILE A C 1
ATOM 693 O O . ILE A 1 90 ? -0.076 -9.242 -8.086 1.00 94.75 90 ILE A O 1
ATOM 697 N N . GLN A 1 91 ? -1.948 -8.845 -6.917 1.00 93.62 91 GLN A N 1
ATOM 698 C CA . GLN A 1 91 ? -2.862 -9.010 -8.046 1.00 93.62 91 GLN A CA 1
ATOM 699 C C . GLN A 1 91 ? -2.591 -7.965 -9.134 1.00 93.62 91 GLN A C 1
ATOM 701 O O . GLN A 1 91 ? -2.489 -8.317 -10.313 1.00 93.62 91 GLN A O 1
ATOM 706 N N . ARG A 1 92 ? -2.416 -6.691 -8.759 1.00 92.56 92 ARG A N 1
ATOM 707 C CA . ARG A 1 92 ? -2.064 -5.610 -9.695 1.00 92.56 92 ARG A CA 1
ATOM 708 C C . ARG A 1 92 ? -0.738 -5.885 -10.399 1.00 92.56 92 ARG A C 1
ATOM 710 O O . ARG A 1 92 ? -0.657 -5.745 -11.616 1.00 92.56 92 ARG A O 1
ATOM 717 N N . PHE A 1 93 ? 0.280 -6.341 -9.672 1.00 92.81 93 PHE A N 1
ATOM 718 C CA . PHE A 1 93 ? 1.554 -6.724 -10.283 1.00 92.81 93 PHE A CA 1
ATOM 719 C C . PHE A 1 93 ? 1.409 -7.920 -11.235 1.00 92.81 93 PHE A C 1
ATOM 721 O O . PHE A 1 93 ? 1.947 -7.905 -12.342 1.00 92.81 93 PHE A O 1
ATOM 728 N N . SER A 1 94 ? 0.648 -8.936 -10.832 1.00 90.62 94 SER A N 1
ATOM 729 C CA . SER A 1 94 ? 0.474 -10.176 -11.597 1.00 90.62 94 SER A CA 1
ATOM 730 C C . SER A 1 94 ? -0.270 -9.953 -12.911 1.00 90.62 94 SER A C 1
ATOM 732 O O . SER A 1 94 ? 0.116 -10.522 -13.933 1.00 90.62 94 SER A O 1
ATOM 734 N N . THR A 1 95 ? -1.291 -9.095 -12.887 1.00 89.81 95 THR A N 1
ATOM 735 C CA . THR A 1 95 ? -2.124 -8.741 -14.049 1.00 89.81 95 THR A CA 1
ATOM 736 C C . THR A 1 95 ? -1.487 -7.686 -14.955 1.00 89.81 95 THR A C 1
ATOM 738 O O . THR A 1 95 ? -1.863 -7.578 -16.121 1.00 89.81 95 THR A O 1
ATOM 741 N N . SER A 1 96 ? -0.500 -6.932 -14.462 1.00 89.56 96 SER A N 1
ATOM 742 C CA . SER A 1 96 ? 0.215 -5.946 -15.271 1.00 89.56 96 SER A CA 1
ATOM 743 C C . SER A 1 96 ? 1.147 -6.613 -16.294 1.00 89.56 96 SER A C 1
ATOM 745 O O . SER A 1 96 ? 1.941 -7.483 -15.918 1.00 89.56 96 SER A O 1
ATOM 747 N N . PRO A 1 97 ? 1.146 -6.173 -17.568 1.00 86.00 97 PRO A N 1
ATOM 748 C CA . PRO A 1 97 ? 2.053 -6.695 -18.592 1.00 86.00 97 PRO A CA 1
ATOM 749 C C . PRO A 1 97 ? 3.518 -6.286 -18.365 1.00 86.00 97 PRO A C 1
ATOM 751 O O . PRO A 1 97 ? 4.423 -6.905 -18.919 1.00 86.00 97 PRO A O 1
ATOM 754 N N . SER A 1 98 ? 3.768 -5.257 -17.552 1.00 87.56 98 SER A N 1
ATOM 755 C CA . SER A 1 98 ? 5.101 -4.725 -17.258 1.00 87.56 98 SER A CA 1
ATOM 756 C C . SER A 1 98 ? 5.345 -4.599 -15.756 1.00 87.56 98 SER A C 1
ATOM 758 O O . SER A 1 98 ? 4.434 -4.775 -14.943 1.00 87.56 98 SER A O 1
ATOM 760 N N . SER A 1 99 ? 6.580 -4.255 -15.385 1.00 90.94 99 SER A N 1
ATOM 761 C CA . SER A 1 99 ? 6.882 -3.770 -14.037 1.00 90.94 99 SER A CA 1
ATOM 762 C C . SER A 1 99 ? 5.971 -2.593 -13.678 1.00 90.94 99 SER A C 1
ATOM 764 O O . SER A 1 99 ? 5.606 -1.802 -14.554 1.00 90.94 99 SER A O 1
ATOM 766 N N . ILE A 1 100 ? 5.605 -2.500 -12.402 1.00 93.69 100 ILE A N 1
ATOM 767 C CA . ILE A 1 100 ? 4.777 -1.418 -11.865 1.00 93.69 100 ILE A CA 1
ATOM 768 C C . ILE A 1 100 ? 5.474 -0.779 -10.675 1.00 93.69 100 ILE A C 1
ATOM 770 O O . ILE A 1 100 ? 6.203 -1.435 -9.937 1.00 93.69 100 ILE A O 1
ATOM 774 N N . HIS A 1 101 ? 5.207 0.496 -10.463 1.00 94.38 101 HIS A N 1
ATOM 775 C CA . HIS A 1 101 ? 5.668 1.239 -9.302 1.00 94.38 101 HIS A CA 1
ATOM 776 C C . HIS A 1 101 ? 4.581 2.207 -8.861 1.00 94.38 101 HIS A C 1
ATOM 778 O O . HIS A 1 101 ? 3.651 2.527 -9.611 1.00 94.38 101 HIS A O 1
ATOM 784 N N . GLY A 1 102 ? 4.666 2.646 -7.615 1.00 95.44 102 GLY A N 1
ATOM 785 C CA . GLY A 1 102 ? 3.628 3.481 -7.041 1.00 95.44 102 GLY A CA 1
ATOM 786 C C . GLY A 1 102 ? 3.917 3.904 -5.616 1.00 95.44 102 GLY A C 1
ATOM 787 O O . GLY A 1 102 ? 4.949 3.561 -5.055 1.00 95.44 102 GLY A O 1
ATOM 788 N N . LEU A 1 103 ? 2.992 4.661 -5.046 1.00 96.06 103 LEU A N 1
ATOM 789 C CA . LEU A 1 103 ? 3.118 5.290 -3.735 1.00 96.06 103 LEU A CA 1
ATOM 790 C C . LEU A 1 103 ? 2.437 4.447 -2.655 1.00 96.06 103 LEU A C 1
ATOM 792 O O . LEU A 1 103 ? 1.451 3.760 -2.939 1.00 96.06 103 LEU A O 1
ATOM 796 N N . LEU A 1 104 ? 2.953 4.523 -1.428 1.00 95.88 104 LEU A N 1
ATOM 797 C CA . LEU A 1 104 ? 2.410 3.864 -0.239 1.00 95.88 104 LEU A CA 1
ATOM 798 C C . LEU A 1 104 ? 1.861 4.904 0.743 1.00 95.88 104 LEU A C 1
ATOM 800 O O . LEU A 1 104 ? 2.564 5.842 1.128 1.00 95.88 104 LEU A O 1
ATOM 804 N N . PHE A 1 105 ? 0.625 4.684 1.185 1.00 93.56 105 PHE A N 1
ATOM 805 C CA . PHE A 1 105 ? -0.094 5.546 2.122 1.00 93.56 105 PHE A CA 1
ATOM 806 C C . PHE A 1 105 ? -0.342 4.825 3.438 1.00 93.56 105 PHE A C 1
ATOM 808 O O . PHE A 1 105 ? -0.516 3.602 3.485 1.00 93.56 105 PHE A O 1
ATOM 815 N N . GLY A 1 106 ? -0.419 5.597 4.514 1.00 90.56 106 GLY A N 1
ATOM 816 C CA . GLY A 1 106 ? -0.655 5.067 5.842 1.00 90.56 106 GLY A CA 1
ATOM 817 C C . GLY A 1 106 ? -0.269 6.047 6.927 1.00 90.56 106 GLY A C 1
ATOM 818 O O . GLY A 1 106 ? -0.266 7.254 6.709 1.00 90.56 106 GLY A O 1
ATOM 819 N N . HIS A 1 107 ? 0.021 5.507 8.099 1.00 88.00 107 HIS A N 1
ATOM 820 C CA . HIS A 1 107 ? 0.344 6.288 9.282 1.00 88.00 107 HIS A CA 1
ATOM 821 C C . HIS A 1 107 ? 1.435 5.596 10.098 1.00 88.00 107 HIS A C 1
ATOM 823 O O . HIS A 1 107 ? 1.759 4.425 9.870 1.00 88.00 107 HIS A O 1
ATOM 829 N N . VAL A 1 108 ? 1.995 6.338 11.049 1.00 88.38 108 VAL A N 1
ATOM 830 C CA . VAL A 1 108 ? 3.038 5.855 11.950 1.00 88.38 108 VAL A CA 1
ATOM 831 C C . VAL A 1 108 ? 2.584 6.050 13.387 1.00 88.38 108 VAL A C 1
ATOM 833 O O . VAL A 1 108 ? 2.234 7.160 13.789 1.00 88.38 108 VAL A O 1
ATOM 836 N N . THR A 1 109 ? 2.604 4.964 14.152 1.00 86.00 109 THR A N 1
ATOM 837 C CA . THR A 1 109 ? 2.279 4.963 15.580 1.00 86.00 109 THR A CA 1
ATOM 838 C C . THR A 1 109 ? 3.508 4.590 16.404 1.00 86.00 109 THR A C 1
ATOM 840 O O . THR A 1 109 ? 4.255 3.690 15.999 1.00 86.00 109 THR A O 1
ATOM 843 N N . PRO A 1 110 ? 3.716 5.21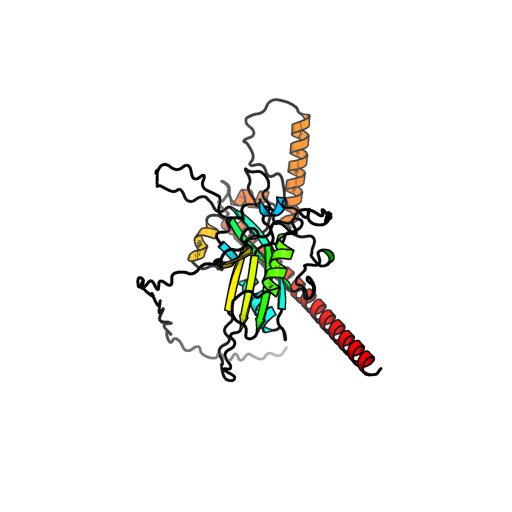5 17.571 1.00 82.06 110 PRO A N 1
ATOM 844 C CA . PRO A 1 110 ? 4.699 4.744 18.539 1.00 82.06 110 PRO A CA 1
ATOM 845 C C . PRO A 1 110 ? 4.298 3.355 19.058 1.00 82.06 110 PRO A C 1
ATOM 847 O O . PRO A 1 110 ? 3.119 3.085 19.296 1.00 82.06 110 PRO A O 1
ATOM 850 N N . LEU A 1 111 ? 5.268 2.463 19.249 1.00 77.25 111 LEU A N 1
ATOM 851 C CA . LEU A 1 111 ? 5.059 1.268 20.056 1.00 77.25 111 LEU A CA 1
ATOM 852 C C . LEU A 1 111 ? 5.256 1.600 21.540 1.00 77.25 111 LEU A C 1
ATOM 854 O O . LEU A 1 111 ? 6.118 2.416 21.880 1.00 77.25 111 LEU A O 1
ATOM 858 N N . PRO A 1 112 ? 4.505 0.934 22.435 1.00 69.88 112 PRO A N 1
ATOM 859 C CA . PRO A 1 112 ? 4.762 1.003 23.864 1.00 69.88 112 PRO A CA 1
ATOM 860 C C . PRO A 1 112 ? 6.198 0.578 24.179 1.00 69.88 112 PRO A C 1
ATOM 862 O O . PRO A 1 112 ? 6.697 -0.410 23.636 1.00 69.88 112 PRO A O 1
ATOM 865 N N . LEU A 1 113 ? 6.846 1.312 25.080 1.00 65.94 113 LEU A N 1
ATOM 866 C CA . LEU A 1 113 ? 8.166 0.958 25.584 1.00 65.94 113 LEU A CA 1
ATOM 867 C C . LEU A 1 113 ? 8.079 -0.368 26.344 1.00 65.94 113 LEU A C 1
ATOM 869 O O . LEU A 1 113 ? 7.261 -0.520 27.251 1.00 65.94 113 LEU A O 1
ATOM 873 N N . THR A 1 114 ? 8.919 -1.332 25.979 1.00 55.69 114 THR A N 1
ATOM 874 C CA . THR A 1 114 ? 9.104 -2.536 26.790 1.00 55.69 114 THR A CA 1
ATOM 875 C C . THR A 1 114 ? 9.848 -2.133 28.056 1.00 55.69 114 THR A C 1
ATOM 877 O O . THR A 1 114 ? 10.941 -1.575 27.960 1.00 55.69 114 THR A O 1
ATOM 880 N N . LEU A 1 115 ? 9.262 -2.390 29.226 1.00 52.59 115 LEU A N 1
ATOM 881 C CA . LEU A 1 115 ? 9.954 -2.227 30.503 1.00 52.59 115 LEU A CA 1
ATOM 882 C C . LEU A 1 115 ? 11.195 -3.130 30.479 1.00 52.59 115 LEU A C 1
ATOM 884 O O . LEU A 1 115 ? 11.079 -4.339 30.283 1.00 52.59 115 LEU A O 1
ATOM 888 N N . SER A 1 116 ? 12.373 -2.521 30.569 1.00 48.94 116 SER A N 1
ATOM 889 C CA . SER A 1 116 ? 13.644 -3.230 30.688 1.00 48.94 116 SER A CA 1
ATOM 890 C C . SER A 1 116 ? 13.933 -3.385 32.177 1.00 48.94 116 SER A C 1
ATOM 892 O O . SER A 1 116 ? 14.071 -2.374 32.856 1.00 48.94 116 SER A O 1
ATOM 894 N N . ASP A 1 117 ? 14.010 -4.621 32.675 1.00 52.66 117 ASP A N 1
ATOM 895 C CA . ASP A 1 117 ? 14.316 -4.923 34.087 1.00 52.66 117 ASP A CA 1
ATOM 896 C C . ASP A 1 117 ? 15.823 -4.816 34.417 1.00 52.66 117 ASP A C 1
ATOM 898 O O . ASP A 1 117 ? 16.230 -5.044 35.555 1.00 52.66 117 ASP A O 1
ATOM 902 N N . ASP A 1 118 ? 16.674 -4.470 33.444 1.00 48.84 118 ASP A N 1
ATOM 903 C CA . ASP A 1 118 ? 18.115 -4.313 33.666 1.00 48.84 118 ASP A CA 1
ATOM 904 C C . ASP A 1 118 ? 18.461 -2.917 34.215 1.00 48.84 118 ASP A C 1
ATOM 906 O O . ASP A 1 118 ? 18.795 -1.984 33.479 1.00 48.84 118 ASP A O 1
ATOM 910 N N . ASP A 1 119 ? 18.455 -2.804 35.543 1.00 49.88 119 ASP A N 1
ATOM 911 C CA . ASP A 1 119 ? 19.131 -1.747 36.300 1.00 49.88 119 ASP A CA 1
ATOM 912 C C . ASP A 1 119 ? 20.661 -1.895 36.171 1.00 49.88 119 ASP A C 1
ATOM 914 O O . ASP A 1 119 ? 21.351 -2.374 37.072 1.00 49.88 119 ASP A O 1
ATOM 918 N N . THR A 1 120 ? 21.240 -1.478 35.043 1.00 48.75 120 THR A N 1
ATOM 919 C CA . THR A 1 120 ? 22.696 -1.268 34.943 1.00 48.75 120 THR A CA 1
ATOM 920 C C . THR A 1 120 ? 23.028 0.077 34.306 1.00 48.75 120 THR A C 1
ATOM 922 O O . THR A 1 120 ? 23.080 0.239 33.094 1.00 48.75 120 THR A O 1
ATOM 925 N N . SER A 1 121 ? 23.258 1.061 35.181 1.00 49.59 121 SER A N 1
ATOM 926 C CA . SER A 1 121 ? 24.149 2.224 35.032 1.00 49.59 121 SER A CA 1
ATOM 927 C C . SER A 1 121 ? 24.574 2.632 33.608 1.00 49.59 121 SER A C 1
ATOM 929 O O . SER A 1 121 ? 25.758 2.669 33.283 1.00 49.59 121 SER A O 1
ATOM 931 N N . SER A 1 122 ? 23.617 3.011 32.770 1.00 44.59 122 SER A N 1
ATOM 932 C CA . SER A 1 122 ? 23.762 4.061 31.764 1.00 44.59 122 SER A CA 1
ATOM 933 C C . SER A 1 122 ? 22.353 4.539 31.441 1.00 44.59 122 SER A C 1
ATOM 935 O O . SER A 1 122 ? 21.480 3.737 31.130 1.00 44.59 122 SER A O 1
ATOM 937 N N . ALA A 1 123 ? 22.092 5.833 31.612 1.00 45.62 123 ALA A N 1
ATOM 938 C CA . ALA A 1 123 ? 20.792 6.430 31.343 1.00 45.62 123 ALA A CA 1
ATOM 939 C C . ALA A 1 123 ? 20.528 6.452 29.826 1.00 45.62 123 ALA A C 1
ATOM 941 O O . ALA A 1 123 ? 20.625 7.496 29.186 1.00 45.62 123 ALA A O 1
ATOM 942 N N . ALA A 1 124 ? 20.244 5.294 29.232 1.00 48.38 124 ALA A N 1
ATOM 943 C CA . ALA A 1 124 ? 19.649 5.219 27.911 1.00 48.38 124 ALA A CA 1
ATOM 944 C C . ALA A 1 124 ? 18.159 5.509 28.091 1.00 48.38 124 ALA A C 1
ATOM 946 O O . ALA A 1 124 ? 17.390 4.659 28.540 1.00 48.38 124 ALA A O 1
ATOM 947 N N . THR A 1 125 ? 17.752 6.742 27.799 1.00 50.56 125 THR A N 1
ATOM 948 C CA . THR A 1 125 ? 16.337 7.069 27.646 1.00 50.56 125 THR A CA 1
ATOM 949 C C . THR A 1 125 ? 15.728 6.095 26.630 1.00 50.56 125 THR A C 1
ATOM 951 O O . THR A 1 125 ? 16.262 5.961 25.527 1.00 50.56 125 THR A O 1
ATOM 954 N N . PRO A 1 126 ? 14.647 5.375 26.974 1.00 55.38 126 PRO A N 1
ATOM 955 C CA . PRO A 1 126 ? 14.048 4.410 26.065 1.00 55.38 126 PRO A CA 1
ATOM 956 C C . PRO A 1 126 ? 13.487 5.158 24.851 1.00 55.38 126 PRO A C 1
ATOM 958 O O . PRO A 1 126 ? 12.518 5.910 24.962 1.00 55.38 126 PRO A O 1
ATOM 961 N N . THR A 1 127 ? 14.126 5.002 23.690 1.00 59.06 127 THR A N 1
ATOM 962 C CA . THR A 1 127 ? 13.659 5.631 22.456 1.00 59.06 127 THR A CA 1
ATOM 963 C C . THR A 1 127 ? 12.399 4.905 21.981 1.00 59.06 127 THR A C 1
ATOM 965 O O . THR A 1 127 ? 12.420 3.683 21.798 1.00 59.06 127 THR A O 1
ATOM 968 N N . PRO A 1 128 ? 11.267 5.612 21.806 1.00 65.69 128 PRO A N 1
ATOM 969 C CA . PRO A 1 128 ? 10.042 4.986 21.339 1.00 65.69 128 PRO A CA 1
ATOM 970 C C . PRO A 1 128 ? 10.267 4.458 19.927 1.00 65.69 128 PRO A C 1
ATOM 972 O O . PRO A 1 128 ? 10.606 5.207 19.010 1.00 65.69 128 PRO A O 1
ATOM 975 N N . THR A 1 129 ? 10.097 3.152 19.755 1.00 84.00 129 THR A N 1
ATOM 976 C CA . THR A 1 129 ? 10.162 2.534 18.435 1.00 84.00 129 THR A CA 1
ATOM 977 C C . THR A 1 129 ? 8.877 2.804 17.666 1.00 84.00 129 THR A C 1
ATOM 979 O O . THR A 1 129 ? 7.813 3.005 18.250 1.00 84.00 129 THR A O 1
ATOM 982 N N . LEU A 1 130 ? 8.967 2.840 16.340 1.00 88.50 130 LEU A N 1
ATOM 983 C CA . LEU A 1 130 ? 7.838 3.179 15.476 1.00 88.50 130 LEU A CA 1
ATOM 984 C C . LEU A 1 130 ? 7.313 1.949 14.728 1.00 88.50 130 LEU A C 1
ATOM 986 O O . LEU A 1 130 ? 8.085 1.097 14.272 1.00 88.50 130 LEU A O 1
ATOM 990 N N . LEU A 1 131 ? 5.991 1.896 14.570 1.00 89.88 131 LEU A N 1
ATOM 991 C CA . LEU A 1 131 ? 5.270 0.990 13.683 1.00 89.88 131 LEU A CA 1
ATOM 992 C C . LEU A 1 131 ? 4.690 1.819 12.540 1.00 89.88 131 LEU A C 1
ATOM 994 O O . LEU A 1 131 ? 3.886 2.720 12.772 1.00 89.88 131 LEU A O 1
ATOM 998 N N . ALA A 1 132 ? 5.068 1.491 11.307 1.00 92.19 132 ALA A N 1
ATOM 999 C CA . ALA A 1 132 ? 4.434 2.058 10.124 1.00 92.19 132 ALA A CA 1
ATOM 1000 C C . ALA A 1 132 ? 3.364 1.106 9.586 1.00 92.19 132 ALA A C 1
ATOM 1002 O O . ALA A 1 132 ? 3.666 -0.045 9.267 1.00 92.19 132 ALA A O 1
ATOM 1003 N N . THR A 1 133 ? 2.136 1.591 9.435 1.00 92.75 133 THR A N 1
ATOM 1004 C CA . THR A 1 133 ? 0.999 0.796 8.958 1.00 92.75 133 THR A CA 1
ATOM 1005 C C . THR A 1 133 ? 0.587 1.254 7.567 1.00 92.75 133 THR A C 1
ATOM 1007 O O . THR A 1 133 ? 0.053 2.350 7.394 1.00 92.75 133 THR A O 1
ATOM 1010 N N . VAL A 1 134 ? 0.801 0.401 6.565 1.00 94.69 134 VAL A N 1
ATOM 1011 C CA . VAL A 1 134 ? 0.371 0.626 5.180 1.00 94.69 134 VAL A CA 1
ATOM 1012 C C . VAL A 1 134 ? -1.128 0.360 5.066 1.00 94.69 134 VAL A C 1
ATOM 1014 O O . VAL A 1 134 ? -1.592 -0.770 5.237 1.00 94.69 134 VAL A O 1
ATOM 1017 N N . THR A 1 135 ? -1.883 1.402 4.731 1.00 91.62 135 THR A N 1
ATOM 1018 C CA . THR A 1 135 ? -3.348 1.347 4.585 1.00 91.62 135 THR A CA 1
ATOM 1019 C C . THR A 1 135 ? -3.778 1.241 3.124 1.00 91.62 135 THR A C 1
ATOM 1021 O O . THR A 1 135 ? -4.774 0.588 2.819 1.00 91.62 135 THR A O 1
ATOM 1024 N N . GLY A 1 136 ? -2.994 1.800 2.200 1.00 92.12 136 GLY A N 1
ATOM 1025 C CA . GLY A 1 136 ? -3.319 1.805 0.778 1.00 92.12 136 GLY A CA 1
ATOM 1026 C C . GLY A 1 136 ? -2.117 2.092 -0.111 1.00 92.12 136 GLY A C 1
ATOM 1027 O O . GLY A 1 136 ? -1.027 2.423 0.359 1.00 92.12 136 GLY A O 1
ATOM 1028 N N . PHE A 1 137 ? -2.323 1.959 -1.419 1.00 94.88 137 PHE A N 1
ATOM 1029 C CA . PHE A 1 137 ? -1.310 2.239 -2.430 1.00 94.88 137 PHE A CA 1
ATOM 1030 C C . PHE A 1 137 ? -1.940 2.832 -3.690 1.00 94.88 137 PHE A C 1
ATOM 1032 O O . PHE A 1 137 ? -3.111 2.592 -3.986 1.00 94.88 137 PHE A O 1
ATOM 1039 N N . LEU A 1 138 ? -1.140 3.566 -4.463 1.00 92.75 138 LEU A N 1
ATOM 1040 C CA . LEU A 1 138 ? -1.530 4.092 -5.770 1.00 92.75 138 LEU A CA 1
ATOM 1041 C C . LEU A 1 138 ? -0.457 3.739 -6.792 1.00 92.75 138 LEU A C 1
ATOM 1043 O O . LEU A 1 138 ? 0.694 4.137 -6.643 1.00 92.75 138 LEU A O 1
ATOM 1047 N N . THR A 1 139 ? -0.827 3.010 -7.844 1.00 91.25 139 THR A N 1
ATOM 1048 C CA . THR A 1 139 ? 0.086 2.764 -8.971 1.00 91.25 139 THR A CA 1
ATOM 1049 C C . THR A 1 139 ? 0.201 4.042 -9.793 1.00 91.25 139 THR A C 1
ATOM 1051 O O . THR A 1 139 ? -0.814 4.564 -10.248 1.00 91.25 139 THR A O 1
ATOM 1054 N N . SER A 1 140 ? 1.419 4.548 -9.979 1.00 83.12 140 SER A N 1
ATOM 1055 C CA . SER A 1 140 ? 1.663 5.771 -10.745 1.00 83.12 140 SER A CA 1
ATOM 1056 C C . SER A 1 140 ? 2.851 5.560 -11.677 1.00 83.12 140 SER A C 1
ATOM 1058 O O . SER A 1 140 ? 3.964 5.347 -11.196 1.00 83.12 140 SER A O 1
ATOM 1060 N N . PRO A 1 141 ? 2.654 5.629 -13.004 1.00 69.75 141 PRO A N 1
ATOM 1061 C CA . PRO A 1 141 ? 3.739 5.406 -13.948 1.00 69.75 141 PRO A CA 1
ATOM 1062 C C . PRO A 1 141 ? 4.736 6.573 -14.011 1.00 69.75 141 PRO A C 1
ATOM 1064 O O . PRO A 1 141 ? 5.817 6.386 -14.561 1.00 69.75 141 PRO A O 1
ATOM 1067 N N . SER A 1 142 ? 4.413 7.756 -13.475 1.00 80.06 142 SER A N 1
ATOM 1068 C CA . SER A 1 142 ? 5.106 9.002 -13.835 1.00 80.06 142 SER A CA 1
ATOM 1069 C C . SER A 1 142 ? 5.303 9.978 -12.671 1.00 80.06 142 SER A C 1
ATOM 1071 O O . SER A 1 142 ? 5.022 11.164 -12.824 1.00 80.06 142 SER A O 1
ATOM 1073 N N . PHE A 1 143 ? 5.769 9.496 -11.514 1.00 90.88 143 PHE A N 1
ATOM 1074 C CA . PHE A 1 143 ? 6.102 10.384 -10.390 1.00 90.88 143 PHE A CA 1
ATOM 1075 C C . PHE A 1 143 ? 7.590 10.726 -10.252 1.00 90.88 143 PHE A C 1
ATOM 1077 O O . PHE A 1 143 ? 7.970 11.526 -9.401 1.00 90.88 143 PHE A O 1
ATOM 1084 N N . HIS A 1 144 ? 8.440 10.116 -11.073 1.00 91.88 144 HIS A N 1
ATOM 1085 C CA . HIS A 1 144 ? 9.873 10.369 -11.102 1.00 91.88 144 HIS A CA 1
ATOM 1086 C C . HIS A 1 144 ? 10.392 10.328 -12.541 1.00 91.88 144 HIS A C 1
ATOM 1088 O O . HIS A 1 144 ? 9.772 9.717 -13.416 1.00 91.88 144 HIS A O 1
ATOM 1094 N N . ASP A 1 145 ? 11.521 10.985 -12.779 1.00 89.88 145 ASP A N 1
ATOM 1095 C CA . ASP A 1 145 ? 12.188 11.021 -14.079 1.00 89.88 145 ASP A CA 1
ATOM 1096 C C . ASP A 1 145 ? 13.196 9.865 -14.269 1.00 89.88 145 ASP A C 1
ATOM 1098 O O . ASP A 1 145 ? 13.364 8.987 -13.418 1.00 89.88 145 ASP A O 1
ATOM 1102 N N . SER A 1 146 ? 13.890 9.842 -15.411 1.00 87.12 146 SER A N 1
ATOM 1103 C CA . SER A 1 146 ? 14.908 8.825 -15.711 1.00 87.12 146 SER A CA 1
ATOM 1104 C C . SER A 1 146 ? 16.139 8.875 -14.799 1.00 87.12 146 SER A C 1
ATOM 1106 O O . SER A 1 146 ? 16.810 7.849 -14.655 1.00 87.12 146 SER A O 1
ATOM 1108 N N . SER A 1 147 ? 16.431 10.031 -14.193 1.00 87.44 147 SER A N 1
ATOM 1109 C CA . SER A 1 147 ? 17.497 10.221 -13.195 1.00 87.44 147 SER A CA 1
ATOM 1110 C C . SER A 1 147 ? 17.107 9.715 -11.805 1.00 87.44 147 SER A C 1
ATOM 1112 O O . SER A 1 147 ? 17.976 9.556 -10.948 1.00 87.44 147 SER A O 1
ATOM 1114 N N . GLY A 1 148 ? 15.826 9.410 -11.583 1.00 88.19 148 GLY A N 1
ATOM 1115 C CA . GLY A 1 148 ? 15.302 9.028 -10.277 1.00 88.19 148 GLY A CA 1
ATOM 1116 C C . GLY A 1 148 ? 14.962 10.228 -9.394 1.00 88.19 148 GLY A C 1
ATOM 1117 O O . GLY A 1 148 ? 14.815 10.060 -8.187 1.00 88.19 148 GLY A O 1
ATOM 1118 N N . THR A 1 149 ? 14.824 11.422 -9.967 1.00 91.81 149 THR A N 1
ATOM 1119 C CA . THR A 1 149 ? 14.333 12.602 -9.257 1.00 91.81 149 THR A CA 1
ATOM 1120 C C . THR A 1 149 ? 12.812 12.571 -9.225 1.00 91.81 149 THR A C 1
ATOM 1122 O O . THR A 1 149 ? 12.151 12.387 -10.249 1.00 91.81 149 THR A O 1
ATOM 1125 N N . VAL A 1 150 ? 12.249 12.728 -8.030 1.00 92.81 150 VAL A N 1
ATOM 1126 C CA . VAL A 1 150 ? 10.801 12.758 -7.812 1.00 92.81 150 VAL A CA 1
ATOM 1127 C C . VAL A 1 150 ? 10.241 14.109 -8.251 1.00 92.81 150 VAL A C 1
ATOM 1129 O O . VAL A 1 150 ? 10.816 15.148 -7.942 1.00 92.81 150 VAL A O 1
ATOM 1132 N N . LEU A 1 151 ? 9.105 14.095 -8.950 1.00 92.12 151 LEU A N 1
ATOM 1133 C CA . LEU A 1 151 ? 8.399 15.279 -9.440 1.00 92.12 151 LEU A CA 1
ATOM 1134 C C . LEU A 1 151 ? 7.269 15.650 -8.464 1.00 92.12 151 LEU A C 1
ATOM 1136 O O . LEU A 1 151 ? 6.210 15.018 -8.508 1.00 92.12 151 LEU A O 1
ATOM 1140 N N . PRO A 1 152 ? 7.420 16.677 -7.604 1.00 87.25 152 PRO A N 1
ATOM 1141 C CA . PRO A 1 152 ? 6.434 16.964 -6.559 1.00 87.25 152 PRO A CA 1
ATOM 1142 C C . PRO A 1 152 ? 5.038 17.293 -7.098 1.00 87.25 152 PRO A C 1
ATOM 1144 O O . PRO A 1 152 ? 4.045 16.939 -6.479 1.00 87.25 152 PRO A O 1
ATOM 1147 N N . SER A 1 153 ? 4.955 17.902 -8.284 1.00 86.38 153 SER A N 1
ATOM 1148 C CA . SER A 1 153 ? 3.694 18.254 -8.954 1.00 86.38 153 SER A CA 1
ATOM 1149 C C . SER A 1 153 ? 2.846 17.051 -9.380 1.00 86.38 153 SER A C 1
ATOM 1151 O O . SER A 1 153 ? 1.666 17.206 -9.678 1.00 86.38 153 SER A O 1
ATOM 1153 N N . SER A 1 154 ? 3.442 15.861 -9.435 1.00 85.88 154 SER A N 1
ATOM 1154 C CA . SER A 1 154 ? 2.765 14.612 -9.800 1.00 85.88 154 SER A CA 1
ATOM 1155 C C . SER A 1 154 ? 2.314 13.789 -8.588 1.00 85.88 154 SER A C 1
ATOM 1157 O O . SER A 1 154 ? 1.670 12.748 -8.752 1.00 85.88 154 SER A O 1
ATOM 1159 N N . LEU A 1 155 ? 2.677 14.230 -7.380 1.00 86.56 155 LEU A N 1
ATOM 1160 C CA . LEU A 1 155 ? 2.342 13.567 -6.129 1.00 86.56 155 LEU A CA 1
ATOM 1161 C C . LEU A 1 155 ? 1.021 14.110 -5.561 1.00 86.56 155 LEU A C 1
ATOM 1163 O O . LEU A 1 155 ? 0.686 15.276 -5.769 1.00 86.56 155 LEU A O 1
ATOM 1167 N N . PRO A 1 156 ? 0.253 13.279 -4.841 1.00 84.62 156 PRO A N 1
ATOM 1168 C CA . PRO A 1 156 ? -0.954 13.729 -4.161 1.00 84.62 156 PRO A CA 1
ATOM 1169 C C . PRO A 1 156 ? -0.616 14.602 -2.946 1.00 84.62 156 PRO A C 1
ATOM 1171 O O . PRO A 1 156 ? 0.395 14.385 -2.283 1.00 84.62 156 PRO A O 1
ATOM 1174 N N . ASN A 1 157 ? -1.518 15.520 -2.588 1.00 82.44 157 ASN A N 1
ATOM 1175 C CA . ASN A 1 157 ? -1.424 16.347 -1.376 1.00 82.44 157 ASN A CA 1
ATOM 1176 C C . ASN A 1 157 ? -1.797 15.541 -0.120 1.00 82.44 157 ASN A C 1
ATOM 1178 O O . ASN A 1 157 ? -2.774 15.837 0.568 1.00 82.44 157 ASN A O 1
ATOM 1182 N N . SER A 1 158 ? -1.090 14.447 0.139 1.00 84.25 158 SER A N 1
ATOM 1183 C CA . SER A 1 158 ? -1.354 13.553 1.266 1.00 84.25 158 SER A CA 1
ATOM 1184 C C . SER A 1 158 ? -0.042 13.021 1.836 1.00 84.25 158 SER A C 1
ATOM 1186 O O . SER A 1 158 ? 0.914 12.847 1.077 1.00 84.25 158 SER A O 1
ATOM 1188 N N . PRO A 1 159 ? 0.016 12.746 3.150 1.00 88.19 159 PRO A N 1
ATOM 1189 C CA . PRO A 1 159 ? 1.201 12.165 3.760 1.00 88.19 159 PRO A CA 1
ATOM 1190 C C . PRO A 1 159 ? 1.491 10.788 3.154 1.00 88.19 159 PRO A C 1
ATOM 1192 O O . PRO A 1 159 ? 0.584 9.987 2.898 1.00 88.19 159 PRO A O 1
ATOM 1195 N N . LEU A 1 160 ? 2.771 10.527 2.919 1.00 92.56 160 LEU A N 1
ATOM 1196 C CA . LEU A 1 160 ? 3.281 9.297 2.336 1.00 92.56 160 LEU A CA 1
ATOM 1197 C C . LEU A 1 160 ? 4.125 8.556 3.368 1.00 92.56 160 LEU A C 1
ATOM 1199 O O . LEU A 1 160 ? 4.871 9.149 4.147 1.00 92.56 160 LEU A O 1
ATOM 1203 N N . LEU A 1 161 ? 4.045 7.229 3.326 1.00 94.44 161 LEU A N 1
ATOM 1204 C CA . LEU A 1 161 ? 4.998 6.369 4.027 1.00 94.44 161 LEU A CA 1
ATOM 1205 C C . LEU A 1 161 ? 6.226 6.076 3.161 1.00 94.44 161 LEU A C 1
ATOM 1207 O O . LEU A 1 161 ? 7.314 5.821 3.674 1.00 94.44 161 LEU A O 1
ATOM 1211 N N . GLY A 1 162 ? 6.046 6.108 1.841 1.00 95.56 162 GLY A N 1
ATOM 1212 C CA . GLY A 1 162 ? 7.084 5.815 0.868 1.00 95.56 162 GLY A CA 1
ATOM 1213 C C . GLY A 1 162 ? 6.494 5.294 -0.436 1.00 95.56 162 GLY A C 1
ATOM 1214 O O . GLY A 1 162 ? 5.472 5.798 -0.905 1.00 95.56 162 GLY A O 1
ATOM 1215 N N . TRP A 1 163 ? 7.127 4.293 -1.042 1.00 97.19 163 TRP A N 1
ATOM 1216 C CA . TRP A 1 163 ? 6.763 3.816 -2.378 1.00 97.19 163 TRP A CA 1
ATOM 1217 C C . TRP A 1 163 ? 7.094 2.332 -2.582 1.00 97.19 163 TRP A C 1
ATOM 1219 O O . TRP A 1 163 ? 7.760 1.696 -1.762 1.00 97.19 163 TRP A O 1
ATOM 1229 N N . PHE A 1 164 ? 6.605 1.756 -3.678 1.00 97.31 164 PHE A N 1
ATOM 1230 C CA . PHE A 1 164 ? 6.875 0.374 -4.053 1.00 97.31 164 PHE A CA 1
ATOM 1231 C C . PHE A 1 164 ? 7.351 0.249 -5.501 1.00 97.31 164 PHE A C 1
ATOM 1233 O O . PHE A 1 164 ? 6.973 1.030 -6.377 1.00 97.31 164 PHE A O 1
ATOM 1240 N N . SER A 1 165 ? 8.137 -0.795 -5.748 1.00 96.12 165 SER A N 1
ATOM 1241 C CA . SER A 1 165 ? 8.573 -1.240 -7.071 1.00 96.12 165 SER A CA 1
ATOM 1242 C C . SER A 1 165 ? 8.269 -2.726 -7.195 1.00 96.12 165 SER A C 1
ATOM 1244 O O . SER A 1 165 ? 8.616 -3.514 -6.318 1.00 96.12 165 SER A O 1
ATOM 1246 N N . ALA A 1 166 ? 7.605 -3.122 -8.273 1.00 95.00 166 ALA A N 1
ATOM 1247 C CA . ALA A 1 166 ? 7.297 -4.508 -8.575 1.00 95.00 166 ALA A CA 1
ATOM 1248 C C . ALA A 1 166 ? 7.846 -4.858 -9.955 1.00 95.00 166 ALA A C 1
ATOM 1250 O O . ALA A 1 166 ? 7.429 -4.294 -10.970 1.00 95.00 166 ALA A O 1
ATOM 1251 N N . ARG A 1 167 ? 8.799 -5.788 -10.000 1.00 92.69 167 ARG A N 1
ATOM 1252 C CA . ARG A 1 167 ? 9.588 -6.069 -11.205 1.00 92.69 167 ARG A CA 1
ATOM 1253 C C . ARG A 1 167 ? 9.768 -7.556 -11.449 1.00 92.69 167 ARG A C 1
ATOM 1255 O O . ARG A 1 167 ? 9.942 -8.357 -10.534 1.00 92.69 167 ARG A O 1
ATOM 1262 N N . ARG A 1 168 ? 9.690 -7.946 -12.719 1.00 88.75 168 ARG A N 1
ATOM 1263 C CA . ARG A 1 168 ? 9.714 -9.357 -13.115 1.00 88.75 168 ARG A CA 1
ATOM 1264 C C . ARG A 1 168 ? 11.139 -9.863 -13.300 1.00 88.75 168 ARG A C 1
ATOM 1266 O O . ARG A 1 168 ? 11.993 -9.106 -13.751 1.00 88.75 168 ARG A O 1
ATOM 1273 N N . ARG A 1 169 ? 11.369 -11.141 -12.979 1.00 86.81 169 ARG A N 1
ATOM 1274 C CA . ARG A 1 169 ? 12.645 -11.846 -13.209 1.00 86.81 169 ARG A CA 1
ATOM 1275 C C . ARG A 1 169 ? 13.853 -11.084 -12.649 1.00 86.81 169 ARG A C 1
AT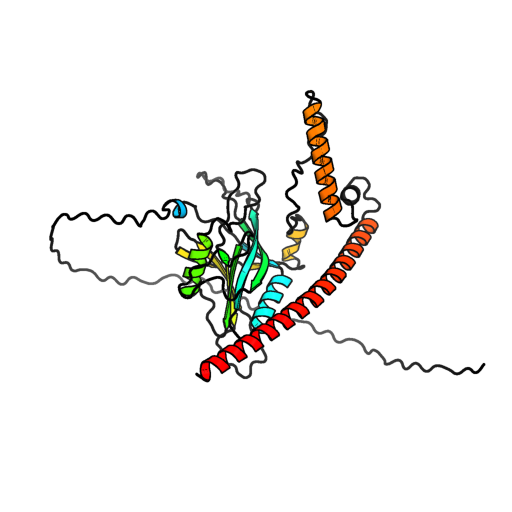OM 1277 O O . ARG A 1 169 ? 14.864 -10.919 -13.326 1.00 86.81 169 ARG A O 1
ATOM 1284 N N . SER A 1 170 ? 13.731 -10.575 -11.427 1.00 88.62 170 SER A N 1
ATOM 1285 C CA . SER A 1 170 ? 14.741 -9.696 -10.827 1.00 88.62 170 SER A CA 1
ATOM 1286 C C . SER A 1 170 ? 15.048 -10.102 -9.384 1.00 88.62 170 SER A C 1
ATOM 1288 O O . SER A 1 170 ? 14.175 -10.651 -8.717 1.00 88.62 170 SER A O 1
ATOM 1290 N N . PRO A 1 171 ? 16.263 -9.836 -8.875 1.00 90.69 171 PRO A N 1
ATOM 1291 C CA . PRO A 1 171 ? 16.605 -10.158 -7.492 1.00 90.69 171 PRO A CA 1
ATOM 1292 C C . PRO A 1 171 ? 15.847 -9.266 -6.495 1.00 90.69 171 PRO A C 1
ATOM 1294 O O . PRO A 1 171 ? 15.583 -8.100 -6.781 1.00 90.69 171 PRO A O 1
ATOM 1297 N N . LEU A 1 172 ? 15.596 -9.751 -5.276 1.00 92.19 172 LEU A N 1
ATOM 1298 C CA . LEU A 1 172 ? 15.033 -8.969 -4.159 1.00 92.19 172 LEU A CA 1
ATOM 1299 C C . LEU A 1 172 ? 16.068 -8.039 -3.481 1.00 92.19 172 LEU A C 1
ATOM 1301 O O . LEU A 1 172 ? 16.257 -8.067 -2.259 1.00 92.19 172 LEU A O 1
ATOM 1305 N N . ARG A 1 173 ? 16.772 -7.221 -4.271 1.00 93.38 173 ARG A N 1
ATOM 1306 C CA . ARG A 1 173 ? 17.714 -6.197 -3.781 1.00 93.38 173 ARG A CA 1
ATOM 1307 C C . ARG A 1 173 ? 17.453 -4.841 -4.443 1.00 93.38 173 ARG A C 1
ATOM 1309 O O . ARG A 1 173 ? 17.321 -4.828 -5.662 1.00 93.38 173 ARG A O 1
ATOM 1316 N N . PRO A 1 174 ? 17.417 -3.712 -3.726 1.00 95.25 174 PRO A N 1
ATOM 1317 C CA . PRO A 1 174 ? 17.232 -2.410 -4.358 1.00 95.25 174 PRO A CA 1
ATOM 1318 C C . PRO A 1 174 ? 18.312 -2.117 -5.414 1.00 95.25 174 PRO A C 1
ATOM 1320 O O . PRO A 1 174 ? 19.465 -2.531 -5.291 1.00 95.25 174 PRO A O 1
ATOM 1323 N N . SER A 1 175 ? 17.917 -1.440 -6.483 1.00 94.44 175 SER A N 1
ATOM 1324 C CA . SER A 1 175 ? 18.766 -0.971 -7.579 1.00 94.44 175 SER A CA 1
ATOM 1325 C C . SER A 1 175 ? 19.213 0.473 -7.350 1.00 94.44 175 SER A C 1
ATOM 1327 O O . SER A 1 175 ? 18.637 1.186 -6.533 1.00 94.44 175 SER A O 1
ATOM 1329 N N . MET A 1 176 ? 20.193 0.938 -8.133 1.00 93.88 176 MET A N 1
ATOM 1330 C CA . MET A 1 176 ? 20.656 2.331 -8.079 1.00 93.88 176 MET A CA 1
ATOM 1331 C C . MET A 1 176 ? 19.532 3.336 -8.376 1.00 93.88 176 MET A C 1
ATOM 1333 O O . MET A 1 176 ? 19.445 4.381 -7.746 1.00 93.88 176 MET A O 1
ATOM 1337 N N . ARG A 1 177 ? 18.621 3.003 -9.302 1.00 93.81 177 ARG A N 1
ATOM 1338 C CA . ARG A 1 177 ? 17.455 3.851 -9.583 1.00 93.81 177 ARG A CA 1
ATOM 1339 C C . ARG A 1 177 ? 16.528 3.933 -8.373 1.00 93.81 177 ARG A C 1
ATOM 1341 O O . ARG A 1 177 ? 16.098 5.019 -8.010 1.00 93.81 177 ARG A O 1
ATOM 1348 N N . GLU A 1 178 ? 16.217 2.794 -7.757 1.00 95.19 178 GLU A N 1
ATOM 1349 C CA . GLU A 1 178 ? 15.343 2.751 -6.576 1.00 95.19 178 GLU A CA 1
ATOM 1350 C C . GLU A 1 178 ? 15.970 3.496 -5.391 1.00 95.19 178 GLU A C 1
ATOM 1352 O O . GLU A 1 178 ? 15.266 4.163 -4.636 1.00 95.19 178 GLU A O 1
ATOM 1357 N N . PHE A 1 179 ? 17.295 3.451 -5.275 1.00 95.81 179 PHE A N 1
ATOM 1358 C CA . PHE A 1 179 ? 18.045 4.271 -4.335 1.00 95.81 179 PHE A CA 1
ATOM 1359 C C . PHE A 1 179 ? 17.831 5.771 -4.579 1.00 95.81 179 PHE A C 1
ATOM 1361 O O . PHE A 1 179 ? 17.367 6.461 -3.673 1.00 95.81 179 PHE A O 1
ATOM 1368 N N . SER A 1 180 ? 18.079 6.265 -5.798 1.00 95.50 180 SER A N 1
ATOM 1369 C CA . SER A 1 180 ? 17.911 7.689 -6.129 1.00 95.50 180 SER A CA 1
ATOM 1370 C C . SER A 1 180 ? 16.480 8.179 -5.907 1.00 95.50 180 SER A C 1
ATOM 1372 O O . SER A 1 180 ? 16.283 9.231 -5.300 1.00 95.50 180 SER A O 1
ATOM 1374 N N . VAL A 1 181 ? 15.481 7.388 -6.316 1.00 95.69 181 VAL A N 1
ATOM 1375 C CA . VAL A 1 181 ? 14.060 7.717 -6.111 1.00 95.69 181 VAL A CA 1
ATOM 1376 C C . VAL A 1 181 ? 13.723 7.795 -4.628 1.00 95.69 181 VAL A C 1
ATOM 1378 O O . VAL A 1 181 ? 13.061 8.738 -4.204 1.00 95.69 181 VAL A O 1
ATOM 1381 N N . THR A 1 182 ? 14.198 6.845 -3.820 1.00 95.69 182 THR A N 1
ATOM 1382 C CA . THR A 1 182 ? 13.898 6.847 -2.381 1.00 95.69 182 THR A CA 1
ATOM 1383 C C . THR A 1 182 ? 14.593 7.998 -1.666 1.00 95.69 182 THR A C 1
ATOM 1385 O O . THR A 1 182 ? 13.963 8.671 -0.855 1.00 95.69 182 THR A O 1
ATOM 1388 N N . ALA A 1 183 ? 15.849 8.283 -2.018 1.00 94.94 183 ALA A N 1
ATOM 1389 C CA . ALA A 1 183 ? 16.577 9.433 -1.498 1.00 94.94 183 ALA A CA 1
ATOM 1390 C C . ALA A 1 183 ? 15.858 10.748 -1.843 1.00 94.94 183 ALA A C 1
ATOM 1392 O O . ALA A 1 183 ? 15.587 11.553 -0.951 1.00 94.94 183 ALA A O 1
ATOM 1393 N N . SER A 1 184 ? 15.460 10.922 -3.110 1.00 95.00 184 SER A N 1
ATOM 1394 C CA . SER A 1 184 ? 14.717 12.097 -3.576 1.00 95.00 184 SER A CA 1
ATOM 1395 C C . SER A 1 184 ? 13.326 12.215 -2.955 1.00 95.00 184 SER A C 1
ATOM 1397 O O . SER A 1 184 ? 12.862 13.333 -2.775 1.00 95.00 184 SER A O 1
ATOM 1399 N N . LEU A 1 185 ? 12.642 11.106 -2.662 1.00 93.81 185 LEU A N 1
ATOM 1400 C CA . LEU A 1 185 ? 11.335 11.134 -2.003 1.00 93.81 185 LEU A CA 1
ATOM 1401 C C . LEU A 1 185 ? 11.483 11.518 -0.527 1.00 93.81 185 LEU A C 1
ATOM 1403 O O . LEU A 1 185 ? 10.756 12.378 -0.040 1.00 93.81 185 LEU A O 1
ATOM 1407 N N . SER A 1 186 ? 12.450 10.913 0.168 1.00 92.88 186 SER A N 1
ATOM 1408 C CA . SER A 1 186 ? 12.670 11.105 1.607 1.00 92.88 186 SER A CA 1
ATOM 1409 C C . SER A 1 186 ? 13.065 12.533 1.994 1.00 92.88 186 SER A C 1
ATOM 1411 O O . SER A 1 186 ? 12.818 12.941 3.126 1.00 92.88 186 SER A O 1
ATOM 1413 N N . SER A 1 187 ? 13.629 13.310 1.062 1.00 91.81 187 SER A N 1
ATOM 1414 C CA . SER A 1 187 ? 13.976 14.719 1.282 1.00 91.81 187 SER A CA 1
ATOM 1415 C C . SER A 1 187 ? 12.776 15.672 1.189 1.00 91.81 187 SER A C 1
ATOM 1417 O O . SER A 1 187 ? 12.885 16.834 1.581 1.00 91.81 187 SER A O 1
ATOM 1419 N N . LEU A 1 188 ? 11.622 15.205 0.696 1.00 90.62 188 LEU A N 1
ATOM 1420 C CA . LEU A 1 188 ? 10.414 16.014 0.534 1.00 90.62 188 LEU A CA 1
ATOM 1421 C C . LEU A 1 188 ? 9.576 16.000 1.819 1.00 90.62 188 LEU A C 1
ATOM 1423 O O . LEU A 1 188 ? 8.610 15.248 1.950 1.00 90.62 188 LEU A O 1
ATOM 1427 N N . THR A 1 189 ? 9.917 16.889 2.752 1.00 87.12 189 THR A N 1
ATOM 1428 C CA . THR A 1 189 ? 9.266 17.000 4.072 1.00 87.12 189 THR A CA 1
ATOM 1429 C C . THR A 1 189 ? 7.767 17.302 4.014 1.00 87.12 189 THR A C 1
ATOM 1431 O O . THR A 1 189 ? 7.036 16.944 4.932 1.00 87.12 189 THR A O 1
ATOM 1434 N N . GLN A 1 190 ? 7.286 17.905 2.923 1.00 87.62 190 GLN A N 1
ATOM 1435 C CA . GLN A 1 190 ? 5.861 18.177 2.696 1.00 87.62 190 GLN A CA 1
ATOM 1436 C C . GLN A 1 190 ? 4.988 16.911 2.633 1.00 87.62 190 GLN A C 1
ATOM 1438 O O . GLN A 1 190 ? 3.779 16.996 2.822 1.00 87.62 190 GLN A O 1
ATOM 1443 N N . PHE A 1 191 ? 5.588 15.746 2.364 1.00 86.81 191 PHE A N 1
ATOM 1444 C CA . PHE A 1 191 ? 4.888 14.459 2.324 1.00 86.81 191 PHE A CA 1
ATOM 1445 C C . PHE A 1 191 ? 5.155 13.604 3.566 1.00 86.81 191 PHE A C 1
ATOM 1447 O O . PHE A 1 191 ? 4.756 12.441 3.598 1.00 86.81 191 PHE A O 1
ATOM 1454 N N . SER A 1 192 ? 5.831 14.148 4.580 1.00 87.88 192 SER A N 1
ATOM 1455 C CA . SER A 1 192 ? 6.091 13.428 5.821 1.00 87.88 192 SER A CA 1
ATOM 1456 C C . SER A 1 192 ? 4.797 13.138 6.580 1.00 87.88 192 SER A C 1
ATOM 1458 O O . SER A 1 192 ? 3.881 13.958 6.640 1.00 87.88 192 SER A O 1
ATOM 1460 N N . SER A 1 193 ? 4.734 11.959 7.190 1.00 83.12 193 SER A N 1
ATOM 1461 C CA . SER A 1 193 ? 3.619 11.552 8.043 1.00 83.12 193 SER A CA 1
ATOM 1462 C C . SER A 1 193 ? 3.835 12.057 9.467 1.00 83.12 193 SER A C 1
ATOM 1464 O O . SER A 1 193 ? 4.933 11.939 10.003 1.00 83.12 193 SER A O 1
ATOM 1466 N N . GLN A 1 194 ? 2.798 12.595 10.106 1.00 83.81 194 GLN A N 1
ATOM 1467 C CA . GLN A 1 194 ? 2.885 12.987 11.513 1.00 83.81 194 GLN A CA 1
ATOM 1468 C C . GLN A 1 194 ? 2.863 11.745 12.409 1.00 83.81 194 GLN A C 1
ATOM 1470 O O . GLN A 1 194 ? 2.005 10.873 12.245 1.00 83.81 194 GLN A O 1
ATOM 1475 N N . ILE A 1 195 ? 3.807 11.661 13.345 1.00 81.12 195 ILE A N 1
ATOM 1476 C CA . ILE A 1 195 ? 3.844 10.589 14.341 1.00 81.12 195 ILE A CA 1
ATOM 1477 C C . ILE A 1 195 ? 2.780 10.898 15.396 1.00 81.12 195 ILE A C 1
ATOM 1479 O O . ILE A 1 195 ? 2.779 11.969 16.003 1.00 81.12 195 ILE A O 1
ATOM 1483 N N . GLN A 1 196 ? 1.845 9.969 15.594 1.00 68.62 196 GLN A N 1
ATOM 1484 C CA . GLN A 1 196 ? 0.755 10.134 16.555 1.00 68.62 196 GLN A CA 1
ATOM 1485 C C . GLN A 1 196 ? 1.270 9.950 17.987 1.00 68.62 196 GLN A C 1
ATOM 1487 O O . GLN A 1 196 ? 1.217 8.850 18.530 1.00 68.62 196 GLN A O 1
ATOM 1492 N N . ASN A 1 197 ? 1.770 11.027 18.594 1.00 63.28 197 ASN A N 1
ATOM 1493 C CA . ASN A 1 197 ? 2.103 11.082 20.015 1.00 63.28 197 ASN A CA 1
ATOM 1494 C C . ASN A 1 197 ? 1.159 12.060 20.732 1.00 63.28 197 ASN A C 1
ATOM 1496 O O . ASN A 1 197 ? 1.167 13.242 20.398 1.00 63.28 197 ASN A O 1
ATOM 1500 N N . PRO A 1 198 ? 0.388 11.620 21.741 1.00 52.22 198 PRO A N 1
ATOM 1501 C CA . PRO A 1 198 ? -0.487 12.516 22.500 1.00 52.22 198 PRO A CA 1
ATOM 1502 C C . PRO A 1 198 ? 0.271 13.474 23.441 1.00 52.22 198 PRO A C 1
ATOM 1504 O O . PRO A 1 198 ? -0.305 14.461 23.877 1.00 52.22 198 PRO A O 1
ATOM 1507 N N . ASN A 1 199 ? 1.551 13.208 23.745 1.00 54.69 199 ASN A N 1
ATOM 1508 C CA . ASN A 1 199 ? 2.283 13.868 24.838 1.00 54.69 199 ASN A CA 1
ATOM 1509 C C . ASN A 1 199 ? 3.617 14.529 24.419 1.00 54.69 199 ASN A C 1
ATOM 1511 O O . ASN A 1 199 ? 4.441 14.824 25.283 1.00 54.69 199 ASN A O 1
ATOM 1515 N N . SER A 1 200 ? 3.886 14.726 23.123 1.00 57.53 200 SER A N 1
ATOM 1516 C CA . SER A 1 200 ? 5.148 15.326 22.652 1.00 57.53 200 SER A CA 1
ATOM 1517 C C . SER A 1 200 ? 4.951 16.228 21.436 1.00 57.53 200 SER A C 1
ATOM 1519 O O . SER A 1 200 ? 3.982 16.058 20.701 1.00 57.53 200 SER A O 1
ATOM 1521 N N . GLU A 1 201 ? 5.918 17.118 21.186 1.00 58.66 201 GLU A N 1
ATOM 1522 C CA . GLU A 1 201 ? 6.018 17.902 19.947 1.00 58.66 201 GLU A CA 1
ATOM 1523 C C . GLU A 1 201 ? 5.822 17.019 18.695 1.00 58.66 201 GLU A C 1
ATOM 1525 O O . GLU A 1 201 ? 6.268 15.860 18.684 1.00 58.66 201 GLU A O 1
ATOM 1530 N N . PRO A 1 202 ? 5.166 17.534 17.637 1.00 62.84 202 PRO A N 1
ATOM 1531 C CA . PRO A 1 202 ? 4.873 16.770 16.433 1.00 62.84 202 PRO A CA 1
ATOM 1532 C C . PRO A 1 202 ? 6.171 16.402 15.710 1.00 62.84 202 PRO A C 1
ATOM 1534 O O . PRO A 1 202 ? 6.808 17.227 15.056 1.00 62.84 202 PRO A O 1
ATOM 1537 N N . SER A 1 203 ? 6.561 15.133 15.808 1.00 77.50 203 SER A N 1
ATOM 1538 C CA . SER A 1 203 ? 7.677 14.584 15.047 1.00 77.50 203 SER A CA 1
ATOM 1539 C C . SER A 1 203 ? 7.199 14.091 13.680 1.00 77.50 203 SER A C 1
ATOM 1541 O O . SER A 1 203 ? 6.128 13.494 13.530 1.00 77.50 203 SER A O 1
ATOM 1543 N N . LEU A 1 204 ? 7.995 14.386 12.651 1.00 86.44 204 LEU A N 1
ATOM 1544 C CA . LEU A 1 204 ? 7.697 14.042 11.264 1.00 86.44 204 LEU A CA 1
ATOM 1545 C C . LEU A 1 204 ? 8.440 12.770 10.861 1.00 86.44 204 LEU A C 1
ATOM 1547 O O . LEU A 1 204 ? 9.657 12.670 11.009 1.00 86.44 204 LEU A O 1
ATOM 1551 N N . PHE A 1 205 ? 7.706 11.821 10.291 1.00 88.81 205 PHE A N 1
ATOM 1552 C CA . PHE A 1 205 ? 8.255 10.624 9.675 1.00 88.81 205 PHE A CA 1
ATOM 1553 C C . PHE A 1 205 ? 8.417 10.847 8.162 1.00 88.81 205 PHE A C 1
ATOM 1555 O O . PHE A 1 205 ? 7.404 10.996 7.469 1.00 88.81 205 PHE A O 1
ATOM 1562 N N . PRO A 1 206 ? 9.650 10.881 7.623 1.00 91.69 206 PRO A N 1
ATOM 1563 C CA . PRO A 1 206 ? 9.869 11.064 6.193 1.00 91.69 206 PRO A CA 1
ATOM 1564 C C . PRO A 1 206 ? 9.382 9.844 5.393 1.00 91.69 206 PRO A C 1
ATOM 1566 O O . PRO A 1 206 ? 9.396 8.726 5.912 1.00 91.69 206 PRO A O 1
ATOM 1569 N N . PRO A 1 207 ? 9.007 10.010 4.112 1.00 93.50 207 PRO A N 1
ATOM 1570 C CA . PRO A 1 207 ? 8.569 8.909 3.253 1.00 93.50 207 PRO A CA 1
ATOM 1571 C C . PRO A 1 207 ? 9.754 8.022 2.828 1.00 93.50 207 PRO A C 1
ATOM 1573 O O . PRO A 1 207 ? 10.250 8.094 1.702 1.00 93.50 207 PRO A O 1
ATOM 1576 N N . CYS A 1 208 ? 10.241 7.195 3.752 1.00 94.50 208 CYS A N 1
ATOM 1577 C CA . CYS A 1 208 ? 11.466 6.408 3.610 1.00 94.50 208 CYS A CA 1
ATOM 1578 C C . CYS A 1 208 ? 11.229 4.894 3.496 1.00 94.50 208 CYS A C 1
ATOM 1580 O O . CYS A 1 208 ? 12.189 4.124 3.458 1.00 94.50 208 CYS A O 1
ATOM 1582 N N . ILE A 1 209 ? 9.975 4.438 3.426 1.00 96.88 209 ILE A N 1
ATOM 1583 C CA . ILE A 1 209 ? 9.658 3.015 3.262 1.00 96.88 209 ILE A CA 1
ATOM 1584 C C . ILE A 1 209 ? 9.701 2.629 1.783 1.00 96.88 209 ILE A C 1
ATOM 1586 O O . ILE A 1 209 ? 9.062 3.251 0.935 1.00 96.88 209 ILE A O 1
ATOM 1590 N N . PHE A 1 210 ? 10.415 1.551 1.475 1.00 97.75 210 PHE A N 1
ATOM 1591 C CA . PHE A 1 210 ? 10.468 0.977 0.139 1.00 97.75 210 PHE A CA 1
ATOM 1592 C C . PHE A 1 210 ? 10.033 -0.487 0.156 1.00 97.75 210 PHE A C 1
ATOM 1594 O O . PHE A 1 210 ? 10.654 -1.325 0.812 1.00 97.75 210 PHE A O 1
ATOM 1601 N N . LEU A 1 211 ? 8.972 -0.808 -0.585 1.00 97.94 211 LEU A N 1
ATOM 1602 C CA . LEU A 1 211 ? 8.500 -2.181 -0.765 1.00 97.94 211 LEU A CA 1
ATOM 1603 C C . LEU A 1 211 ? 8.891 -2.700 -2.152 1.00 97.94 211 LEU A C 1
ATOM 1605 O O . LEU A 1 211 ? 8.473 -2.161 -3.175 1.00 97.94 211 LEU A O 1
ATOM 1609 N N . LEU A 1 212 ? 9.665 -3.780 -2.190 1.00 97.38 212 LEU A N 1
ATOM 1610 C CA . LEU A 1 212 ? 10.091 -4.427 -3.424 1.00 97.38 212 LEU A CA 1
ATOM 1611 C C . LEU A 1 212 ? 9.341 -5.742 -3.612 1.00 97.38 212 LEU A C 1
ATOM 1613 O O . LEU A 1 212 ? 9.447 -6.630 -2.768 1.00 97.38 212 LEU A O 1
ATOM 1617 N N . LEU A 1 213 ? 8.643 -5.886 -4.736 1.00 96.06 213 LEU A N 1
ATOM 1618 C CA . LEU A 1 213 ? 8.049 -7.142 -5.182 1.00 96.06 213 LEU A CA 1
ATOM 1619 C C . LEU A 1 213 ? 8.836 -7.674 -6.381 1.00 96.06 213 LEU A C 1
ATOM 1621 O O . LEU A 1 213 ? 9.161 -6.932 -7.313 1.00 96.06 213 LEU A O 1
ATOM 1625 N N . ALA A 1 214 ? 9.120 -8.970 -6.379 1.00 92.31 214 ALA A N 1
ATOM 1626 C CA . ALA A 1 214 ? 9.792 -9.634 -7.480 1.00 92.31 214 ALA A CA 1
ATOM 1627 C C . ALA A 1 214 ? 9.123 -10.964 -7.827 1.00 92.31 214 ALA A C 1
ATOM 1629 O O . ALA A 1 214 ? 8.614 -11.674 -6.960 1.00 92.31 214 ALA A O 1
ATOM 1630 N N . SER A 1 215 ? 9.132 -11.304 -9.117 1.00 84.06 215 SER A N 1
ATOM 1631 C CA . SER A 1 215 ? 8.991 -12.706 -9.527 1.00 84.06 215 SER A CA 1
ATOM 1632 C C . SER A 1 215 ? 10.378 -13.307 -9.744 1.00 84.06 215 SER A C 1
ATOM 1634 O O . SER A 1 215 ? 11.258 -12.612 -10.277 1.00 84.06 215 SER A O 1
ATOM 1636 N N . PRO A 1 216 ? 10.576 -14.577 -9.356 1.00 73.81 216 PRO A N 1
ATOM 1637 C CA . PRO A 1 216 ? 11.856 -15.245 -9.512 1.00 73.81 216 PRO A CA 1
ATOM 1638 C C . PRO A 1 216 ? 12.258 -15.305 -10.987 1.00 73.81 216 PRO A C 1
ATOM 1640 O O . PRO A 1 216 ? 11.427 -15.349 -11.894 1.00 73.81 216 PRO A O 1
ATOM 1643 N N . SER A 1 217 ? 13.565 -15.288 -11.234 1.00 65.62 217 SER A N 1
ATOM 1644 C CA . SER A 1 217 ? 14.148 -15.350 -12.576 1.00 65.62 217 SER A CA 1
ATOM 1645 C C . SER A 1 217 ? 14.213 -16.767 -13.157 1.00 65.62 217 SER A C 1
ATOM 1647 O O . SER A 1 217 ? 14.752 -16.926 -14.250 1.00 65.62 217 SER A O 1
ATOM 1649 N N . SER A 1 218 ? 13.710 -17.783 -12.445 1.00 64.00 218 SER A N 1
ATOM 1650 C CA . SER A 1 218 ? 13.803 -19.181 -12.865 1.00 64.00 218 SER A CA 1
ATOM 1651 C C . SER A 1 218 ? 12.965 -19.456 -14.113 1.00 64.00 218 SER A C 1
ATOM 1653 O O . SER A 1 218 ? 11.764 -19.196 -14.170 1.00 64.00 218 SER A O 1
ATOM 1655 N N . ASP A 1 219 ? 13.634 -20.017 -15.114 1.00 56.44 219 ASP A N 1
ATOM 1656 C CA . ASP A 1 219 ? 13.119 -20.314 -16.450 1.00 56.44 219 ASP A CA 1
ATOM 1657 C C . ASP A 1 219 ? 12.342 -21.642 -16.463 1.00 56.44 219 ASP A C 1
ATOM 1659 O O . ASP A 1 219 ? 12.553 -22.516 -17.297 1.00 56.44 219 ASP A O 1
ATOM 1663 N N . ASN A 1 220 ? 11.439 -21.841 -15.499 1.00 56.81 220 ASN A N 1
ATOM 1664 C CA . ASN A 1 220 ? 10.585 -23.024 -15.501 1.00 56.81 220 ASN A CA 1
ATOM 1665 C C . ASN A 1 220 ? 9.336 -22.733 -16.334 1.00 56.81 220 ASN A C 1
ATOM 1667 O O . ASN A 1 220 ? 8.250 -22.518 -15.796 1.00 56.81 220 ASN A O 1
ATOM 1671 N N . HIS A 1 221 ? 9.493 -22.777 -17.659 1.00 57.31 221 HIS A N 1
ATOM 1672 C CA . HIS A 1 221 ? 8.412 -22.666 -18.649 1.00 57.31 221 HIS A CA 1
ATOM 1673 C C . HIS A 1 221 ? 7.264 -23.692 -18.463 1.00 57.31 221 HIS A C 1
ATOM 1675 O O . HIS A 1 221 ? 6.222 -23.560 -19.097 1.00 57.31 221 HIS A O 1
ATOM 1681 N N . HIS A 1 222 ? 7.419 -24.662 -17.551 1.00 59.12 222 HIS A N 1
ATOM 1682 C CA . HIS A 1 222 ? 6.426 -25.679 -17.176 1.00 59.12 222 HIS A CA 1
ATOM 1683 C C . HIS A 1 222 ? 6.027 -25.661 -15.687 1.00 59.12 222 HIS A C 1
ATOM 1685 O O . HIS A 1 222 ? 5.462 -26.628 -15.179 1.00 59.12 222 HIS A O 1
ATOM 1691 N N . SER A 1 223 ? 6.334 -24.595 -14.945 1.00 64.25 223 SER A N 1
ATOM 1692 C CA . SER A 1 223 ? 5.951 -24.509 -13.535 1.00 64.25 223 SER A CA 1
ATOM 1693 C C . SER A 1 223 ? 4.470 -24.154 -13.388 1.00 64.25 223 SER A C 1
ATOM 1695 O O . SER A 1 223 ? 4.072 -23.025 -13.655 1.00 64.25 223 SER A O 1
ATOM 1697 N N . HIS A 1 224 ? 3.668 -25.083 -12.863 1.00 75.94 224 HIS A N 1
ATOM 1698 C CA . HIS A 1 224 ? 2.324 -24.795 -12.338 1.00 75.94 224 HIS A CA 1
ATOM 1699 C C . HIS A 1 224 ? 2.350 -23.983 -11.026 1.00 75.94 224 HIS A C 1
ATOM 1701 O O . HIS A 1 224 ? 1.305 -23.722 -10.434 1.00 75.94 224 HIS A O 1
ATOM 1707 N N . VAL A 1 225 ? 3.540 -23.603 -10.545 1.00 80.56 225 VAL A N 1
ATOM 1708 C CA . VAL A 1 225 ? 3.743 -22.844 -9.311 1.00 80.56 225 VAL A CA 1
ATOM 1709 C C . VAL A 1 225 ? 4.182 -21.423 -9.648 1.00 80.56 225 VAL A C 1
ATOM 1711 O O . VAL A 1 225 ? 5.205 -21.213 -10.305 1.00 80.56 225 VAL A O 1
ATOM 1714 N N . HIS A 1 226 ? 3.426 -20.450 -9.145 1.00 77.00 226 HIS A N 1
ATOM 1715 C CA . HIS A 1 226 ? 3.789 -19.038 -9.163 1.00 77.00 226 HIS A CA 1
ATOM 1716 C C . HIS A 1 226 ? 4.264 -18.618 -7.772 1.00 77.00 226 HIS A C 1
ATOM 1718 O O . HIS A 1 226 ? 3.511 -18.695 -6.803 1.00 77.00 226 HIS A O 1
ATOM 1724 N N . THR A 1 227 ? 5.510 -18.157 -7.679 1.00 84.88 227 THR A N 1
ATOM 1725 C CA . THR A 1 227 ? 6.072 -17.620 -6.436 1.00 84.88 227 THR A CA 1
ATOM 1726 C C . THR A 1 227 ? 6.077 -16.098 -6.500 1.00 84.88 227 THR A C 1
ATOM 1728 O O . THR A 1 227 ? 6.675 -15.511 -7.405 1.00 84.88 227 THR A O 1
ATOM 1731 N N . HIS A 1 228 ? 5.426 -15.462 -5.528 1.00 87.12 228 HIS A N 1
ATOM 1732 C CA . HIS A 1 228 ? 5.455 -14.014 -5.339 1.00 87.12 228 HIS A CA 1
ATOM 1733 C C . HIS A 1 228 ? 6.367 -13.688 -4.167 1.00 87.12 228 HIS A C 1
ATOM 1735 O O . HIS A 1 228 ? 6.045 -14.002 -3.023 1.00 87.12 228 HIS A O 1
ATOM 1741 N N . GLU A 1 229 ? 7.503 -13.061 -4.452 1.00 92.56 229 GLU A N 1
ATOM 1742 C CA . GLU A 1 229 ? 8.449 -12.666 -3.421 1.00 92.56 229 GLU A CA 1
ATOM 1743 C C . GLU A 1 229 ? 8.331 -11.166 -3.156 1.00 92.56 229 GLU A C 1
ATOM 1745 O O . GLU A 1 229 ? 8.185 -10.363 -4.081 1.00 92.56 229 GLU A O 1
ATOM 1750 N N . TYR A 1 230 ? 8.404 -10.773 -1.889 1.00 95.00 230 TYR A N 1
ATOM 1751 C CA . TYR A 1 230 ? 8.382 -9.373 -1.492 1.00 95.00 230 TYR A CA 1
ATOM 1752 C C . TYR A 1 230 ? 9.328 -9.122 -0.321 1.00 95.00 230 TYR A C 1
ATOM 1754 O O . TYR A 1 230 ? 9.571 -9.999 0.510 1.00 95.00 230 TYR A O 1
ATOM 1762 N N . ARG A 1 231 ? 9.882 -7.912 -0.258 1.00 96.12 231 ARG A N 1
ATOM 1763 C CA . ARG A 1 231 ? 10.764 -7.468 0.823 1.00 96.12 231 ARG A CA 1
ATOM 1764 C C . ARG A 1 231 ? 10.568 -5.983 1.080 1.00 96.12 231 ARG A C 1
ATOM 1766 O O . ARG A 1 231 ? 10.522 -5.196 0.138 1.00 96.12 231 ARG A O 1
ATOM 1773 N N . ALA A 1 232 ? 10.469 -5.615 2.351 1.00 97.31 232 ALA A N 1
ATOM 1774 C CA . ALA A 1 232 ? 10.367 -4.230 2.776 1.00 97.31 232 ALA A CA 1
ATOM 1775 C C . ALA A 1 232 ? 11.722 -3.716 3.274 1.00 97.31 232 ALA A C 1
ATOM 1777 O O . ALA A 1 232 ? 12.499 -4.449 3.895 1.00 97.31 232 ALA A O 1
ATOM 1778 N N . PHE A 1 233 ? 11.990 -2.448 2.998 1.00 96.75 233 PHE A N 1
ATOM 1779 C CA . PHE A 1 233 ? 13.195 -1.747 3.402 1.00 96.75 233 PHE A CA 1
ATOM 1780 C C . PHE A 1 233 ? 12.825 -0.399 4.011 1.00 96.75 233 PHE A C 1
ATOM 1782 O O . PHE A 1 233 ? 11.886 0.260 3.562 1.00 96.75 233 PHE A O 1
ATOM 1789 N N . GLN A 1 234 ? 13.605 0.026 4.994 1.00 95.69 234 GLN A N 1
ATOM 1790 C CA . GLN A 1 234 ? 13.687 1.417 5.408 1.00 95.69 234 GLN A CA 1
ATOM 1791 C C . GLN A 1 234 ? 14.923 2.027 4.760 1.00 95.69 234 GLN A C 1
ATOM 1793 O O . GLN A 1 234 ? 16.023 1.486 4.869 1.00 95.69 234 GLN A O 1
ATOM 1798 N N . PHE A 1 235 ? 14.748 3.155 4.092 1.00 95.19 235 PHE A N 1
ATOM 1799 C CA . PHE A 1 235 ? 15.856 3.995 3.682 1.00 95.19 235 PHE A CA 1
ATOM 1800 C C . PHE A 1 235 ? 16.301 4.859 4.861 1.00 95.19 235 PHE A C 1
ATOM 1802 O O . PHE A 1 235 ? 15.467 5.451 5.548 1.00 95.19 235 PHE A O 1
ATOM 1809 N N . ARG A 1 236 ? 17.610 4.909 5.098 1.00 91.94 236 ARG A N 1
ATOM 1810 C CA . ARG A 1 236 ? 18.251 5.702 6.149 1.00 91.94 236 ARG A CA 1
ATOM 1811 C C . ARG A 1 236 ? 18.970 6.876 5.477 1.00 91.94 236 ARG A C 1
ATOM 1813 O O . ARG A 1 236 ? 20.066 6.658 4.955 1.00 91.94 236 ARG A O 1
ATOM 1820 N N . PRO A 1 237 ? 18.368 8.082 5.397 1.00 87.06 237 PRO A N 1
ATOM 1821 C CA . PRO A 1 237 ? 18.989 9.229 4.737 1.00 87.06 237 PRO A CA 1
ATOM 1822 C C . PRO A 1 237 ? 20.378 9.571 5.275 1.00 87.06 237 PRO A C 1
ATOM 1824 O O . PRO A 1 237 ? 21.255 9.895 4.478 1.00 87.06 237 PRO A O 1
ATOM 1827 N N . ALA A 1 238 ? 20.602 9.447 6.588 1.00 87.44 238 ALA A N 1
ATOM 1828 C CA . ALA A 1 238 ? 21.900 9.758 7.185 1.00 87.44 238 ALA A CA 1
ATOM 1829 C C . ALA A 1 238 ? 22.993 8.766 6.751 1.00 87.44 238 ALA A C 1
ATOM 1831 O O . ALA A 1 238 ? 24.113 9.162 6.433 1.00 87.44 238 ALA A O 1
ATOM 1832 N N . ALA A 1 239 ? 22.658 7.474 6.697 1.00 89.06 239 ALA A N 1
ATOM 1833 C CA . ALA A 1 239 ? 23.581 6.414 6.289 1.00 89.06 239 ALA A CA 1
ATOM 1834 C C . ALA A 1 239 ? 23.616 6.173 4.770 1.00 89.06 239 ALA A C 1
ATOM 1836 O O . ALA A 1 239 ? 24.446 5.394 4.300 1.00 89.06 239 ALA A O 1
ATOM 1837 N N . LEU A 1 240 ? 22.709 6.801 4.011 1.00 91.19 240 LEU A N 1
ATOM 1838 C CA . LEU A 1 240 ? 22.516 6.578 2.579 1.00 91.19 240 LEU A CA 1
ATOM 1839 C C . LEU A 1 240 ? 22.442 5.080 2.247 1.00 91.19 240 LEU A C 1
ATOM 1841 O O . LEU A 1 240 ? 23.156 4.575 1.380 1.00 91.19 240 LEU A O 1
ATOM 1845 N N . SER A 1 241 ? 21.591 4.347 2.965 1.00 93.56 241 SER A N 1
ATOM 1846 C CA . SER A 1 241 ? 21.506 2.889 2.856 1.00 93.56 241 SER A CA 1
ATOM 1847 C C . SER A 1 241 ? 20.077 2.368 3.006 1.00 93.56 241 SER A C 1
ATOM 1849 O O . SER A 1 241 ? 19.187 3.044 3.525 1.00 93.56 241 SER A O 1
ATOM 1851 N N . PHE A 1 242 ? 19.851 1.148 2.511 1.00 95.25 242 PHE A N 1
ATOM 1852 C CA . PHE A 1 242 ? 18.614 0.407 2.738 1.00 95.25 242 PHE A CA 1
ATOM 1853 C C . PHE A 1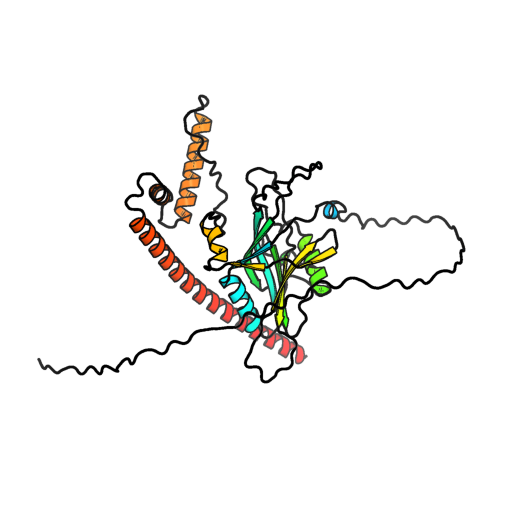 242 ? 18.820 -0.645 3.816 1.00 95.25 242 PHE A C 1
ATOM 1855 O O . PHE A 1 242 ? 19.644 -1.548 3.666 1.00 95.25 242 PHE A O 1
ATOM 1862 N N . GLU A 1 243 ? 17.982 -0.589 4.840 1.00 94.44 243 GLU A N 1
ATOM 1863 C CA . GLU A 1 243 ? 17.922 -1.589 5.893 1.00 94.44 243 GLU A CA 1
ATOM 1864 C C . GLU A 1 243 ? 16.671 -2.451 5.711 1.00 94.44 243 GLU A C 1
ATOM 1866 O O . GLU A 1 243 ? 15.559 -1.915 5.670 1.00 94.44 243 GLU A O 1
ATOM 1871 N N . PRO A 1 244 ? 16.802 -3.783 5.578 1.00 95.00 244 PRO A N 1
ATOM 1872 C CA . PRO A 1 244 ? 15.646 -4.668 5.553 1.00 95.00 244 PRO A CA 1
ATOM 1873 C C . PRO A 1 244 ? 14.833 -4.534 6.843 1.00 95.00 244 PRO A C 1
ATOM 1875 O O . PRO A 1 244 ? 15.388 -4.572 7.941 1.00 95.00 244 PRO A O 1
ATOM 1878 N N . ARG A 1 245 ? 13.511 -4.422 6.711 1.00 94.94 245 ARG A N 1
ATOM 1879 C CA . ARG A 1 245 ? 12.583 -4.377 7.848 1.00 94.94 245 ARG A CA 1
ATOM 1880 C C . ARG A 1 245 ? 11.563 -5.502 7.741 1.00 94.94 245 ARG A C 1
ATOM 1882 O O . ARG A 1 245 ? 11.160 -5.893 6.644 1.00 94.94 245 ARG A O 1
ATOM 1889 N N . SER A 1 246 ? 11.150 -6.022 8.893 1.00 93.50 246 SER A N 1
ATOM 1890 C CA . SER A 1 246 ? 10.094 -7.030 8.972 1.00 93.50 246 SER A CA 1
ATOM 1891 C C . SER A 1 246 ? 8.771 -6.451 8.477 1.00 93.50 246 SER A C 1
ATOM 1893 O O . SER A 1 246 ? 8.407 -5.329 8.842 1.00 93.50 246 SER A O 1
ATOM 1895 N N . LEU A 1 247 ? 8.068 -7.226 7.648 1.00 94.88 247 LEU A N 1
ATOM 1896 C CA . LEU A 1 247 ? 6.744 -6.894 7.134 1.00 94.88 247 LEU A CA 1
ATOM 1897 C C . LEU A 1 247 ? 5.701 -7.829 7.759 1.00 94.88 247 LEU A C 1
ATOM 1899 O O . LEU A 1 247 ? 5.612 -8.999 7.386 1.00 94.88 247 LEU A O 1
ATOM 1903 N N . ASP A 1 248 ? 4.910 -7.299 8.686 1.00 92.56 248 ASP A N 1
ATOM 1904 C CA . ASP A 1 248 ? 3.821 -8.006 9.354 1.00 92.56 248 ASP A CA 1
ATOM 1905 C C . ASP A 1 248 ? 2.560 -7.962 8.483 1.00 92.56 248 ASP A C 1
ATOM 1907 O O . ASP A 1 248 ? 2.017 -6.892 8.195 1.00 92.56 248 ASP A O 1
ATOM 1911 N N . VAL A 1 249 ? 2.060 -9.134 8.086 1.00 93.25 249 VAL A N 1
ATOM 1912 C CA . VAL A 1 249 ? 0.798 -9.248 7.342 1.00 93.25 249 VAL A CA 1
ATOM 1913 C C . VAL A 1 249 ? -0.345 -9.495 8.318 1.00 93.25 249 VAL A C 1
ATOM 1915 O O . VAL A 1 249 ? -0.530 -10.614 8.804 1.00 93.25 249 VAL A O 1
ATOM 1918 N N . VAL A 1 250 ? -1.116 -8.444 8.590 1.00 88.81 250 VAL A N 1
ATOM 1919 C CA . VAL A 1 250 ? -2.215 -8.472 9.562 1.00 88.81 250 VAL A CA 1
ATOM 1920 C C . VAL A 1 250 ? -3.309 -9.436 9.104 1.00 88.81 250 VAL A C 1
ATOM 1922 O O . VAL A 1 250 ? -3.819 -9.327 7.984 1.00 88.81 250 VAL A O 1
ATOM 1925 N N . ASN A 1 251 ? -3.670 -10.381 9.978 1.00 87.94 251 ASN A N 1
ATOM 1926 C CA . ASN A 1 251 ? -4.695 -11.399 9.741 1.00 87.94 251 ASN A CA 1
ATOM 1927 C C . ASN A 1 251 ? -5.506 -11.714 11.017 1.00 87.94 251 ASN A C 1
ATOM 1929 O O . ASN A 1 251 ? -5.234 -11.156 12.072 1.00 87.94 251 ASN A O 1
ATOM 1933 N N . ILE A 1 252 ? -6.511 -12.596 10.910 1.00 85.19 252 ILE A N 1
ATOM 1934 C CA . ILE A 1 252 ? -7.433 -12.968 12.011 1.00 85.19 252 ILE A CA 1
ATOM 1935 C C . ILE A 1 252 ? -6.851 -14.075 12.917 1.00 85.19 252 ILE A C 1
ATOM 1937 O O . ILE A 1 252 ? -7.456 -14.506 13.897 1.00 85.19 252 ILE A O 1
ATOM 1941 N N . GLY A 1 253 ? -5.654 -14.569 12.600 1.00 82.19 253 GLY A N 1
ATOM 1942 C CA . GLY A 1 253 ? -5.022 -15.662 13.320 1.00 82.19 253 GLY A CA 1
ATOM 1943 C C . GLY A 1 253 ? -4.623 -15.299 14.760 1.00 82.19 253 GLY A C 1
ATOM 1944 O O . GLY A 1 253 ? -4.480 -14.123 15.104 1.00 82.19 253 GLY A O 1
ATOM 1945 N N . PRO A 1 254 ? -4.357 -16.310 15.610 1.00 75.75 254 PRO A N 1
ATOM 1946 C CA . PRO A 1 254 ? -4.036 -16.113 17.027 1.00 75.75 254 PRO A CA 1
ATOM 1947 C C . PRO A 1 254 ? -2.864 -15.157 17.294 1.00 75.75 254 PRO A C 1
ATOM 1949 O O . PRO A 1 254 ? -2.876 -14.447 18.295 1.00 75.75 254 PRO A O 1
ATOM 1952 N N . ALA A 1 255 ? -1.885 -15.092 16.385 1.00 76.50 255 ALA A N 1
ATOM 1953 C CA . ALA A 1 255 ? -0.722 -14.207 16.490 1.00 76.50 255 ALA A CA 1
ATOM 1954 C C . ALA A 1 255 ? -1.080 -12.708 16.470 1.00 76.50 255 ALA A C 1
ATOM 1956 O O . ALA A 1 255 ? -0.315 -11.890 16.968 1.00 76.50 255 ALA A O 1
ATOM 1957 N N . PHE A 1 256 ? -2.250 -12.347 15.937 1.00 72.12 256 PHE A N 1
ATOM 1958 C CA . PHE A 1 256 ? -2.743 -10.970 15.884 1.00 72.12 256 PHE A CA 1
ATOM 1959 C C . PHE A 1 256 ? -3.834 -10.710 16.926 1.00 72.12 256 PHE A C 1
ATOM 1961 O O . PHE A 1 256 ? -4.360 -9.602 16.992 1.00 72.12 256 PHE A O 1
ATOM 1968 N N . ARG A 1 257 ? -4.143 -11.695 17.785 1.00 68.38 257 ARG A N 1
ATOM 1969 C CA . ARG A 1 257 ? -5.209 -11.581 18.785 1.00 68.38 257 ARG A CA 1
ATOM 1970 C C . ARG A 1 257 ? -4.956 -10.464 19.795 1.00 68.38 257 ARG A C 1
ATOM 1972 O O . ARG A 1 257 ? -5.900 -9.810 20.223 1.00 68.38 257 ARG A O 1
ATOM 1979 N N . GLY A 1 258 ? -3.687 -10.219 20.127 1.00 64.81 258 GLY A N 1
ATOM 1980 C CA . GLY A 1 258 ? -3.274 -9.111 20.993 1.00 64.81 258 GLY A CA 1
ATOM 1981 C C . GLY A 1 258 ? -3.668 -7.735 20.445 1.00 64.81 258 GLY A C 1
ATOM 1982 O O . GLY A 1 258 ? -3.997 -6.853 21.229 1.00 64.81 258 GLY A O 1
ATOM 1983 N N . HIS A 1 259 ? -3.754 -7.573 19.119 1.00 63.56 259 HIS A N 1
ATOM 1984 C CA . HIS A 1 259 ? -4.229 -6.330 18.503 1.00 63.56 259 HIS A CA 1
ATOM 1985 C C . HIS A 1 259 ? -5.738 -6.101 18.701 1.00 63.56 259 HIS A C 1
ATOM 1987 O O . HIS A 1 259 ? -6.193 -4.968 18.608 1.00 63.56 259 HIS A O 1
ATOM 1993 N N . TYR A 1 260 ? -6.525 -7.143 19.006 1.00 62.16 260 TYR A N 1
ATOM 1994 C CA . TYR A 1 260 ? -7.941 -6.982 19.373 1.00 62.16 260 TYR A CA 1
ATOM 1995 C C . TYR A 1 260 ? -8.129 -6.572 20.838 1.00 62.16 260 TYR A C 1
ATOM 1997 O O . TYR A 1 260 ? -9.179 -6.041 21.183 1.00 62.16 260 TYR A O 1
ATOM 2005 N N . GLY A 1 261 ? -7.132 -6.824 21.697 1.00 54.94 261 GLY A N 1
ATOM 2006 C CA . GLY A 1 261 ? -7.160 -6.435 23.111 1.00 54.94 261 GLY A CA 1
ATOM 2007 C C . GLY A 1 261 ? -6.839 -4.955 23.348 1.00 54.94 261 GLY A C 1
ATOM 2008 O O . GLY A 1 261 ? -7.257 -4.399 24.356 1.00 54.94 261 GLY A O 1
ATOM 2009 N N . ALA A 1 262 ? -6.139 -4.317 22.406 1.00 54.94 262 ALA A N 1
ATOM 2010 C CA . ALA A 1 262 ? -5.846 -2.887 22.389 1.00 54.94 262 ALA A CA 1
ATOM 2011 C C . ALA A 1 262 ? -6.161 -2.341 20.990 1.00 54.94 262 ALA A C 1
ATOM 2013 O O . ALA A 1 262 ? -5.288 -2.253 20.127 1.00 54.94 262 ALA A O 1
ATOM 2014 N N . PHE A 1 263 ? -7.439 -2.049 20.742 1.00 53.81 263 PHE A N 1
ATOM 2015 C CA . PHE A 1 263 ? -7.897 -1.557 19.447 1.00 53.81 263 PHE A CA 1
ATOM 2016 C C . PHE A 1 263 ? -7.482 -0.091 19.268 1.00 53.81 263 PHE A C 1
ATOM 2018 O O . PHE A 1 263 ? -8.090 0.803 19.852 1.00 53.81 263 PHE A O 1
ATOM 2025 N N . SER A 1 264 ? -6.468 0.165 18.443 1.00 57.28 264 SER A N 1
ATOM 2026 C CA . SER A 1 264 ? -6.282 1.478 17.827 1.00 57.28 264 SER A CA 1
ATOM 2027 C C . SER A 1 264 ? -6.957 1.465 16.450 1.00 57.28 264 SER A C 1
ATOM 2029 O O . SER A 1 264 ? -6.690 0.574 15.635 1.00 57.28 264 SER A O 1
ATOM 2031 N N . PRO A 1 265 ? -7.881 2.397 16.161 1.00 57.03 265 PRO A N 1
ATOM 2032 C CA . PRO A 1 265 ? -8.495 2.455 14.845 1.00 57.03 265 PRO A CA 1
ATOM 2033 C C . PRO A 1 265 ? -7.424 2.785 13.795 1.00 57.03 265 PRO A C 1
ATOM 2035 O O . PRO A 1 265 ? -6.730 3.790 13.893 1.00 57.03 265 PRO A O 1
ATOM 2038 N N . ASN A 1 266 ? -7.311 1.951 12.755 1.00 59.69 266 ASN A N 1
ATOM 2039 C CA . ASN A 1 266 ? -6.415 2.219 11.618 1.00 59.69 266 ASN A CA 1
ATOM 2040 C C . ASN A 1 266 ? -6.874 3.424 10.779 1.00 59.69 266 ASN A C 1
ATOM 2042 O O . ASN A 1 266 ? -6.098 3.979 9.999 1.00 59.69 266 ASN A O 1
ATOM 2046 N N . SER A 1 267 ? -8.153 3.788 10.894 1.00 57.69 267 SER A N 1
ATOM 2047 C CA . SER A 1 267 ? -8.698 5.025 10.356 1.00 57.69 267 SER A CA 1
ATOM 2048 C C . SER A 1 267 ? -8.551 6.114 11.404 1.00 57.69 267 SER A C 1
ATOM 2050 O O . SER A 1 267 ? -9.169 6.029 12.467 1.00 57.69 267 SER A O 1
ATOM 2052 N N . ASN A 1 268 ? -7.789 7.154 11.085 1.00 54.66 268 ASN A N 1
ATOM 2053 C CA . ASN A 1 268 ? -7.791 8.351 11.909 1.00 54.66 268 ASN A CA 1
ATOM 2054 C C . ASN A 1 268 ? -9.225 8.877 11.942 1.00 54.66 268 ASN A C 1
ATOM 2056 O O . ASN A 1 268 ? -9.820 9.133 10.891 1.00 54.66 268 ASN A O 1
ATOM 2060 N N . LEU A 1 269 ? -9.783 9.011 13.144 1.00 55.19 269 LEU A N 1
ATOM 2061 C CA . LEU A 1 269 ? -10.947 9.865 13.316 1.00 55.19 269 LEU A CA 1
ATOM 2062 C C . LEU A 1 269 ? -10.564 11.275 12.837 1.00 55.19 269 LEU A C 1
ATOM 2064 O O . LEU A 1 269 ? -9.372 11.619 12.850 1.00 55.19 269 LEU A O 1
ATOM 2068 N N . PRO A 1 270 ? -11.533 12.090 12.386 1.00 54.78 270 PRO A N 1
ATOM 2069 C CA . PRO A 1 270 ? -11.270 13.503 12.161 1.00 54.78 270 PRO A CA 1
ATOM 2070 C C . PRO A 1 270 ? -10.540 14.064 13.392 1.00 54.78 270 PRO A C 1
ATOM 2072 O O . PRO A 1 270 ? -10.857 13.637 14.506 1.00 54.78 270 PRO A O 1
ATOM 2075 N N . PRO A 1 271 ? -9.532 14.935 13.219 1.00 53.81 271 PRO A N 1
ATOM 2076 C CA . PRO A 1 271 ? -8.826 15.534 14.341 1.00 53.81 271 PRO A CA 1
ATOM 2077 C C . PRO A 1 271 ? -9.819 16.411 15.102 1.00 53.81 271 PRO A C 1
ATOM 2079 O O . PRO A 1 271 ? -10.059 17.560 14.746 1.00 53.81 271 PRO A O 1
ATOM 2082 N N . LEU A 1 272 ? -10.449 15.818 16.104 1.00 52.47 272 LEU A N 1
ATOM 2083 C CA . LEU A 1 272 ? -11.377 16.463 17.008 1.00 52.47 272 LEU A CA 1
ATOM 2084 C C . LEU A 1 272 ? -10.670 16.566 18.345 1.00 52.47 272 LEU A C 1
ATOM 2086 O O . LEU A 1 272 ? -9.977 15.630 18.756 1.00 52.47 272 LEU A O 1
ATOM 2090 N N . ASP A 1 273 ? -10.839 17.700 19.012 1.00 44.66 273 ASP A N 1
ATOM 2091 C CA . ASP A 1 273 ? -10.266 17.958 20.329 1.00 44.66 273 ASP A CA 1
ATOM 2092 C C . ASP A 1 273 ? -11.092 17.211 21.390 1.00 44.66 273 ASP A C 1
ATOM 2094 O O . ASP A 1 273 ? -11.748 17.778 22.261 1.00 44.66 273 ASP A O 1
ATOM 2098 N N . CYS A 1 274 ? -11.147 15.884 21.259 1.00 44.03 274 CYS A N 1
ATOM 2099 C CA . CYS A 1 274 ? -11.801 14.997 22.204 1.00 44.03 274 CYS A CA 1
ATOM 2100 C C . CYS A 1 274 ? -10.860 14.786 23.391 1.00 44.03 274 CYS A C 1
ATOM 2102 O O . CYS A 1 274 ? -10.313 13.699 23.586 1.00 44.03 274 CYS A O 1
ATOM 2104 N N . GLY A 1 275 ? -10.641 15.841 24.176 1.00 41.38 275 GLY A N 1
ATOM 2105 C CA . GLY A 1 275 ? -9.978 15.711 25.466 1.00 41.38 275 GLY A CA 1
ATOM 2106 C C . GLY A 1 275 ? -10.723 14.676 26.322 1.00 41.38 275 GLY A C 1
ATOM 2107 O O . GLY A 1 275 ? -11.959 14.679 26.332 1.00 41.38 275 GLY A O 1
ATOM 2108 N N . PRO A 1 276 ? -10.023 13.770 27.032 1.00 40.47 276 PRO A N 1
ATOM 2109 C CA . PRO A 1 276 ? -10.679 12.903 27.998 1.00 40.47 276 PRO A CA 1
ATOM 2110 C C . PRO A 1 276 ? -11.381 13.813 28.997 1.00 40.47 276 PRO A C 1
ATOM 2112 O O . PRO A 1 276 ? -10.740 14.663 29.612 1.00 40.47 276 PRO A O 1
ATOM 2115 N N . HIS A 1 277 ? -12.702 13.681 29.103 1.00 40.84 277 HIS A N 1
ATOM 2116 C CA . HIS A 1 277 ? -13.514 14.443 30.038 1.00 40.84 277 HIS A CA 1
ATOM 2117 C C . HIS A 1 277 ? -12.887 14.370 31.435 1.00 40.84 277 HIS A C 1
ATOM 2119 O O . HIS A 1 277 ? -13.033 13.377 32.146 1.00 40.84 277 HIS A O 1
ATOM 2125 N N . GLY A 1 278 ? -12.188 15.435 31.832 1.00 35.69 278 GLY A N 1
ATOM 2126 C CA . GLY A 1 278 ? -11.943 15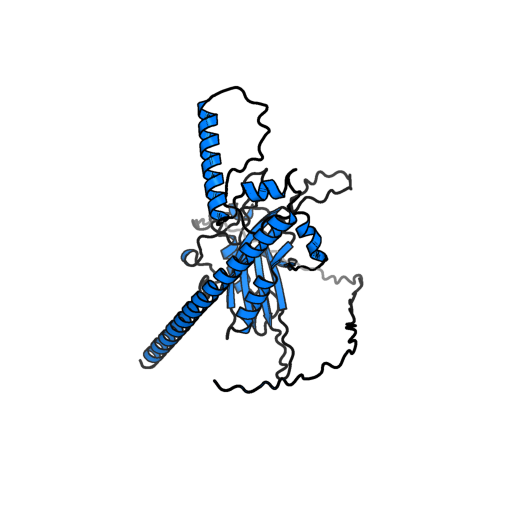.714 33.232 1.00 35.69 278 GLY A CA 1
ATOM 2127 C C . GLY A 1 278 ? -13.313 15.830 33.881 1.00 35.69 278 GLY A C 1
ATOM 2128 O O . GLY A 1 278 ? -14.161 16.591 33.411 1.00 35.69 278 GLY A O 1
ATOM 2129 N N . SER A 1 279 ? -13.554 15.003 34.893 1.00 34.56 279 SER A N 1
ATOM 2130 C CA . SER A 1 279 ? -14.765 15.010 35.705 1.00 34.56 279 SER A CA 1
ATOM 2131 C C . SER A 1 279 ? -15.239 16.447 35.970 1.00 34.56 279 SER A C 1
ATOM 2133 O O . SER A 1 279 ? -14.408 17.292 36.305 1.00 34.56 279 SER A O 1
ATOM 2135 N N . PRO A 1 280 ? -16.548 16.750 35.905 1.00 39.59 280 PRO A N 1
ATOM 2136 C CA . PRO A 1 280 ? -17.071 18.115 36.044 1.00 39.59 280 PRO A CA 1
ATOM 2137 C C . PRO A 1 280 ? -16.939 18.699 37.468 1.00 39.59 280 PRO A C 1
ATOM 2139 O O . PRO A 1 280 ? -17.587 19.684 37.804 1.00 39.59 280 PRO A O 1
ATOM 2142 N N . MET A 1 281 ? -16.104 18.113 38.326 1.00 37.62 281 MET A N 1
ATOM 2143 C CA . MET A 1 281 ? -15.887 18.526 39.709 1.00 37.62 281 MET A CA 1
ATOM 2144 C C . MET A 1 281 ? -14.528 19.203 39.897 1.00 37.62 281 MET A C 1
ATOM 2146 O O . MET A 1 281 ? -13.742 18.791 40.736 1.00 37.62 281 MET A O 1
ATOM 2150 N N . MET A 1 282 ? -14.247 20.237 39.109 1.00 47.78 282 MET A N 1
ATOM 2151 C CA . MET A 1 282 ? -13.422 21.382 39.512 1.00 47.78 282 MET A CA 1
ATOM 2152 C C . MET A 1 282 ? -13.357 22.345 38.331 1.00 47.78 282 MET A C 1
ATOM 2154 O O . MET A 1 282 ? -12.749 22.012 37.327 1.00 47.78 282 MET A O 1
ATOM 2158 N N . MET A 1 283 ? -14.023 23.495 38.430 1.00 44.34 283 MET A N 1
ATOM 2159 C CA . MET A 1 283 ? -13.485 24.816 38.076 1.00 44.34 283 MET A CA 1
ATOM 2160 C C . MET A 1 283 ? -14.601 25.854 38.224 1.00 44.34 283 MET A C 1
ATOM 2162 O O . MET A 1 283 ? -15.583 25.874 37.486 1.00 44.34 283 MET A O 1
ATOM 2166 N N . SER A 1 284 ? -14.428 26.712 39.221 1.00 48.03 284 SER A N 1
ATOM 2167 C CA . SER A 1 284 ? -15.120 27.984 39.361 1.00 48.03 284 SER A CA 1
ATOM 2168 C C . SER A 1 284 ? -14.262 29.036 38.666 1.00 48.03 284 SER A C 1
ATOM 2170 O O . SER A 1 284 ? -13.200 29.325 39.194 1.00 48.03 284 SER A O 1
ATOM 2172 N N . GLU A 1 285 ? -14.691 29.552 37.508 1.00 48.44 285 GLU A N 1
ATOM 2173 C CA . GLU A 1 285 ? -14.506 30.939 37.018 1.00 48.44 285 GLU A CA 1
ATOM 2174 C C . GLU A 1 285 ? -14.798 31.040 35.505 1.00 48.44 285 GLU A C 1
ATOM 2176 O O . GLU A 1 285 ? -14.309 30.242 34.713 1.00 48.44 285 GLU A O 1
ATOM 2181 N N . GLY A 1 286 ? -15.580 32.054 35.104 1.00 48.47 286 GLY A N 1
ATOM 2182 C CA . GLY A 1 286 ? -15.683 32.540 33.717 1.00 48.47 286 GLY A CA 1
ATOM 2183 C C . GLY A 1 286 ? -16.749 31.885 32.822 1.00 48.47 286 GLY A C 1
ATOM 2184 O O . GLY A 1 286 ? -16.468 30.949 32.081 1.00 48.47 286 GLY A O 1
ATOM 2185 N N . GLY A 1 287 ? -17.972 32.431 32.806 1.00 56.78 287 GLY A N 1
ATOM 2186 C CA . GLY A 1 287 ? -19.105 31.900 32.024 1.00 56.78 287 GLY A CA 1
ATOM 2187 C C . GLY A 1 287 ? -18.943 31.903 30.491 1.00 56.78 287 GLY A C 1
ATOM 2188 O O . GLY A 1 287 ? -19.578 31.089 29.819 1.00 56.78 287 GLY A O 1
ATOM 2189 N N . ASP A 1 288 ? -18.073 32.749 29.932 1.00 59.97 288 ASP A N 1
ATOM 2190 C CA . ASP A 1 288 ? -17.906 32.880 28.475 1.00 59.97 288 ASP A CA 1
ATOM 2191 C C . ASP A 1 288 ? -16.998 31.800 27.859 1.00 59.97 288 ASP A C 1
ATOM 2193 O O . ASP A 1 288 ? -17.283 31.300 26.766 1.00 59.97 288 ASP A O 1
ATOM 2197 N N . GLU A 1 289 ? -15.950 31.358 28.567 1.00 61.50 289 GLU A N 1
ATOM 2198 C CA . GLU A 1 289 ? -15.099 30.247 28.107 1.00 61.50 289 GLU A CA 1
ATOM 2199 C C . GLU A 1 289 ? -15.855 28.912 28.105 1.00 61.50 289 GLU A C 1
ATOM 2201 O O . GLU A 1 289 ? -15.674 28.086 27.207 1.00 61.50 289 GLU A O 1
ATOM 2206 N N . VAL A 1 290 ? -16.727 28.702 29.095 1.00 67.12 290 VAL A N 1
ATOM 2207 C CA . VAL A 1 290 ? -17.528 27.477 29.233 1.00 67.12 290 VAL A CA 1
ATOM 2208 C C . VAL A 1 290 ? -18.508 27.340 28.067 1.00 67.12 290 VAL A C 1
ATOM 2210 O O . VAL A 1 290 ? -18.638 26.257 27.494 1.00 67.12 290 VAL A O 1
ATOM 2213 N N . LEU A 1 291 ? -19.145 28.439 27.648 1.00 70.88 291 LEU A N 1
ATOM 2214 C CA . LEU A 1 291 ? -20.065 28.435 26.511 1.00 70.88 291 LEU A CA 1
ATOM 2215 C C . LEU A 1 291 ? -19.339 28.182 25.179 1.00 70.88 291 LEU A C 1
ATOM 2217 O O . LEU A 1 291 ? -19.866 27.469 24.322 1.00 70.88 291 LEU A O 1
ATOM 2221 N N . GLY A 1 292 ? -18.133 28.736 25.007 1.00 75.31 292 GLY A N 1
ATOM 2222 C CA . GLY A 1 292 ? -17.280 28.478 23.843 1.00 75.31 292 GLY A CA 1
ATOM 2223 C C . GLY A 1 292 ? -16.884 27.004 23.729 1.00 75.31 292 GLY A C 1
ATOM 2224 O O . GLY A 1 292 ? -17.091 26.391 22.679 1.00 75.31 292 GLY A O 1
ATOM 2225 N N . LYS A 1 293 ? -16.420 26.408 24.835 1.00 75.75 293 LYS A N 1
ATOM 2226 C CA . LYS A 1 293 ? -16.071 24.979 24.921 1.00 75.75 293 LYS A CA 1
ATOM 2227 C C . LYS A 1 293 ? -17.286 24.080 24.671 1.00 75.75 293 LYS A C 1
ATOM 2229 O O . LYS A 1 293 ? -17.192 23.112 23.924 1.00 75.75 293 LYS A O 1
ATOM 2234 N N . MET A 1 294 ? -18.455 24.435 25.209 1.00 75.69 294 MET A N 1
ATOM 2235 C CA . MET A 1 294 ? -19.691 23.667 25.017 1.00 75.69 294 MET A CA 1
ATOM 2236 C C . MET A 1 294 ? -20.205 23.727 23.569 1.00 75.69 294 MET A C 1
ATOM 2238 O O . MET A 1 294 ? -20.664 22.718 23.034 1.00 75.69 294 MET A O 1
ATOM 2242 N N . LYS A 1 295 ? -20.087 24.884 22.899 1.00 79.75 295 LYS A N 1
ATOM 2243 C CA . LYS A 1 295 ? -20.401 25.022 21.464 1.00 79.75 295 LYS A CA 1
ATOM 2244 C C . LYS A 1 295 ? -19.450 24.212 20.585 1.00 79.75 295 LYS A C 1
ATOM 2246 O O . LYS A 1 295 ? -19.913 23.599 19.624 1.00 79.75 295 LYS A O 1
ATOM 2251 N N . GLN A 1 296 ? -18.156 24.202 20.907 1.00 79.50 296 GLN A N 1
ATOM 2252 C CA . GLN A 1 296 ? -17.167 23.408 20.178 1.00 79.50 296 GLN A CA 1
ATOM 2253 C C . GLN A 1 296 ? -17.428 21.907 20.360 1.00 79.50 296 GLN A C 1
ATOM 2255 O O . GLN A 1 296 ? -17.566 21.204 19.368 1.00 79.50 296 GLN A O 1
ATOM 2260 N N . ALA A 1 297 ? -17.666 21.446 21.590 1.00 76.81 297 ALA A N 1
ATOM 2261 C CA . ALA A 1 297 ? -18.013 20.051 21.862 1.00 76.81 297 ALA A CA 1
ATOM 2262 C C . ALA A 1 297 ? -19.294 19.604 21.132 1.00 76.81 297 ALA A C 1
ATOM 2264 O O . ALA A 1 297 ? -19.347 18.513 20.569 1.00 76.81 297 ALA A O 1
ATOM 2265 N N . ALA A 1 298 ? -20.323 20.457 21.078 1.00 79.94 298 ALA A N 1
ATOM 2266 C CA . ALA A 1 298 ? -21.543 20.165 20.325 1.00 79.94 298 ALA A CA 1
ATOM 2267 C C . ALA A 1 298 ? -21.296 20.092 18.806 1.00 79.94 298 ALA A C 1
ATOM 2269 O O . ALA A 1 298 ? -21.926 19.293 18.108 1.00 79.94 298 ALA A O 1
ATOM 2270 N N . LYS A 1 299 ? -20.379 20.916 18.282 1.00 82.12 299 LYS A N 1
ATOM 2271 C CA . LYS A 1 299 ? -19.949 20.862 16.881 1.00 82.12 299 LYS A CA 1
ATOM 2272 C C . LYS A 1 299 ? -19.182 19.568 16.595 1.00 82.12 299 LYS A C 1
ATOM 2274 O O . LYS A 1 299 ? -19.515 18.895 15.623 1.00 82.12 299 LYS A O 1
ATOM 2279 N N . ASP A 1 300 ? -18.240 19.198 17.456 1.00 78.06 300 ASP A N 1
ATOM 2280 C CA . ASP A 1 300 ? -17.425 17.987 17.316 1.00 78.06 300 ASP A CA 1
ATOM 2281 C C . ASP A 1 300 ? -18.296 16.728 17.385 1.00 78.06 300 ASP A C 1
ATOM 2283 O O . ASP A 1 300 ? -18.200 15.850 16.529 1.00 78.06 300 ASP A O 1
ATOM 2287 N N . GLN A 1 301 ? -19.243 16.685 18.328 1.00 78.31 301 GLN A N 1
ATOM 2288 C CA . GLN A 1 301 ? -20.230 15.609 18.436 1.00 78.31 301 GLN A CA 1
ATOM 2289 C C . GLN A 1 301 ? -21.073 15.480 17.157 1.00 78.31 301 GLN A C 1
ATOM 2291 O O . GLN A 1 301 ? -21.286 14.378 16.655 1.00 78.31 301 GLN A O 1
ATOM 2296 N N . ARG A 1 302 ? -21.500 16.603 16.568 1.00 79.75 302 ARG A N 1
ATOM 2297 C CA . ARG A 1 302 ? -22.247 16.600 15.303 1.00 79.75 302 ARG A CA 1
ATOM 2298 C C . ARG A 1 302 ? -21.406 16.091 14.130 1.00 79.75 302 ARG A C 1
ATOM 2300 O O . ARG A 1 302 ? -21.940 15.411 13.251 1.00 79.75 302 ARG A O 1
ATOM 2307 N N . GLU A 1 303 ? -20.125 16.446 14.071 1.00 78.88 303 GLU A N 1
ATOM 2308 C CA . GLU A 1 303 ? -19.210 15.947 13.038 1.00 78.88 303 GLU A CA 1
ATOM 2309 C C . GLU A 1 303 ? -19.006 14.434 13.169 1.00 78.88 303 GLU A C 1
ATOM 2311 O O . GLU A 1 303 ? -19.114 13.711 12.177 1.00 78.88 303 GLU A O 1
ATOM 2316 N N . LEU A 1 304 ? -18.838 13.948 14.397 1.00 75.12 304 LEU A N 1
ATOM 2317 C CA . LEU A 1 304 ? -18.757 12.526 14.710 1.00 75.12 304 LEU A CA 1
ATOM 2318 C C . LEU A 1 304 ? -20.018 11.749 14.324 1.00 75.12 304 LEU A C 1
ATOM 2320 O O . LEU A 1 304 ? -19.926 10.720 13.654 1.00 75.12 304 LEU A O 1
ATOM 2324 N N . ASP A 1 305 ? -21.196 12.250 14.691 1.00 76.62 305 ASP A N 1
ATOM 2325 C CA . ASP A 1 305 ? -22.464 11.591 14.370 1.00 76.62 305 ASP A CA 1
ATOM 2326 C C . ASP A 1 305 ? -22.727 11.572 12.855 1.00 76.62 305 ASP A C 1
ATOM 2328 O O . ASP A 1 305 ? -23.297 10.613 12.328 1.00 76.62 305 ASP A O 1
ATOM 2332 N N . LYS A 1 306 ? -22.235 12.581 12.118 1.00 76.31 306 LYS A N 1
ATOM 2333 C CA . LYS A 1 306 ? -22.240 12.576 10.648 1.00 76.31 306 LYS A CA 1
ATOM 2334 C C . LYS A 1 306 ? -21.321 11.488 10.083 1.00 76.31 306 LYS A C 1
ATOM 2336 O O . LYS A 1 306 ? -21.712 10.815 9.131 1.00 76.31 306 LYS A O 1
ATOM 2341 N N . CYS A 1 307 ? -20.130 11.298 10.656 1.00 67.75 307 CYS A N 1
ATOM 2342 C CA . CYS A 1 307 ? -19.214 10.216 10.273 1.00 67.75 307 CYS A CA 1
ATOM 2343 C C . CYS A 1 307 ? -19.784 8.825 10.580 1.00 67.75 307 CYS A C 1
ATOM 2345 O O . CYS A 1 307 ? -19.489 7.867 9.864 1.00 67.75 307 CYS A O 1
ATOM 2347 N N . ALA A 1 308 ? -20.613 8.718 11.617 1.00 70.06 308 ALA A N 1
ATOM 2348 C CA . ALA A 1 308 ? -21.224 7.465 12.031 1.00 70.06 308 ALA A CA 1
ATOM 2349 C C . ALA A 1 308 ? -22.491 7.084 11.234 1.00 70.06 308 ALA A C 1
ATOM 2351 O O . ALA A 1 308 ? -23.085 6.047 11.520 1.00 70.06 308 ALA A O 1
ATOM 2352 N N . GLU A 1 309 ? -22.900 7.890 10.238 1.00 69.69 309 GLU A N 1
ATOM 2353 C CA . GLU A 1 309 ? -23.947 7.590 9.237 1.00 69.69 309 GLU A CA 1
ATOM 2354 C C . GLU A 1 309 ? -25.200 6.882 9.808 1.00 69.69 309 GLU A C 1
ATOM 2356 O O . GLU A 1 309 ? -25.693 5.897 9.258 1.00 69.69 309 GLU A O 1
ATOM 2361 N N . GLY A 1 310 ? -25.732 7.380 10.930 1.00 66.12 310 GLY A N 1
ATOM 2362 C CA . GLY A 1 310 ? -26.937 6.825 11.568 1.00 66.12 310 GLY A CA 1
ATOM 2363 C C . GLY A 1 310 ? -26.683 5.818 12.700 1.00 66.12 310 GLY A C 1
ATOM 2364 O O . GLY A 1 310 ? -27.613 5.126 13.131 1.00 66.12 310 GLY A O 1
ATOM 2365 N N . PHE A 1 311 ? -25.448 5.728 13.200 1.00 69.69 311 PHE A N 1
ATOM 2366 C CA . PHE A 1 311 ? -25.111 5.064 14.462 1.00 69.69 311 PHE A CA 1
ATOM 2367 C C . PHE A 1 311 ? -24.475 6.060 15.445 1.00 69.69 311 PHE A C 1
ATOM 2369 O O . PHE A 1 311 ? -23.261 6.124 15.581 1.00 69.69 311 PHE A O 1
ATOM 2376 N N . GLU A 1 312 ? -25.308 6.865 16.108 1.00 72.12 312 GLU A N 1
ATOM 2377 C CA . GLU A 1 312 ? -24.872 7.925 17.034 1.00 72.12 312 GLU A CA 1
ATOM 2378 C C . GLU A 1 312 ? -23.833 7.434 18.055 1.00 72.12 312 GLU A C 1
ATOM 2380 O O . GLU A 1 312 ? -23.992 6.365 18.661 1.00 72.12 312 GLU A O 1
ATOM 2385 N N . ILE A 1 313 ? -22.803 8.241 18.326 1.00 71.19 313 ILE A N 1
ATOM 2386 C CA . ILE A 1 313 ? -21.755 7.874 19.297 1.00 71.19 313 ILE A CA 1
ATOM 2387 C C . ILE A 1 313 ? -22.330 7.694 20.703 1.00 71.19 313 ILE A C 1
ATOM 2389 O O . ILE A 1 313 ? -21.900 6.804 21.440 1.00 71.19 313 ILE A O 1
ATOM 2393 N N . GLY A 1 314 ? -23.367 8.456 21.062 1.00 69.88 314 GLY A N 1
ATOM 2394 C CA . GLY A 1 314 ? -24.092 8.272 22.323 1.00 69.88 314 GLY A CA 1
ATOM 2395 C C . GLY A 1 314 ? -24.745 6.888 22.454 1.00 69.88 314 GLY A C 1
ATOM 2396 O O . GLY A 1 314 ? -24.942 6.384 23.561 1.00 69.88 314 GLY A O 1
ATOM 2397 N N . ARG A 1 315 ? -25.051 6.219 21.337 1.00 72.81 315 ARG A N 1
ATOM 2398 C CA . ARG A 1 315 ? -25.538 4.835 21.330 1.00 72.81 315 ARG A CA 1
ATOM 2399 C C . ARG A 1 315 ? -24.405 3.835 21.558 1.00 72.81 315 ARG A C 1
ATOM 2401 O O . ARG A 1 315 ? -24.583 2.913 22.349 1.00 72.81 315 ARG A O 1
ATOM 2408 N N . LEU A 1 316 ? -23.239 4.061 20.951 1.00 72.25 316 LEU A N 1
ATOM 2409 C CA . LEU A 1 316 ? -22.034 3.256 21.186 1.00 72.25 316 LEU A CA 1
ATOM 2410 C C . LEU A 1 316 ? -21.542 3.372 22.639 1.00 72.25 316 LEU A C 1
ATOM 2412 O O . LEU A 1 316 ? -21.194 2.369 23.257 1.00 72.25 316 LEU A O 1
ATOM 2416 N N . SER A 1 317 ? -21.573 4.578 23.213 1.00 70.25 317 SER A N 1
ATOM 2417 C CA . SER A 1 317 ? -21.204 4.822 24.614 1.00 70.25 317 SER A CA 1
ATOM 2418 C C . SER A 1 317 ? -22.080 4.019 25.586 1.00 70.25 317 SER A C 1
ATOM 2420 O O . SER A 1 317 ? -21.558 3.363 26.488 1.00 70.25 317 SER A O 1
ATOM 2422 N N . ARG A 1 318 ? -23.399 3.960 25.342 1.00 72.69 318 ARG A N 1
ATOM 2423 C CA . ARG A 1 318 ? -24.334 3.137 26.132 1.00 72.69 318 ARG A CA 1
ATOM 2424 C C . ARG A 1 318 ? -24.044 1.635 26.046 1.00 72.69 318 ARG A C 1
ATOM 2426 O O . ARG A 1 318 ? -24.260 0.927 27.024 1.00 72.69 318 ARG A O 1
ATOM 2433 N N . MET A 1 319 ? -23.500 1.152 24.926 1.00 67.62 319 MET A N 1
ATOM 2434 C CA . MET A 1 319 ? -23.097 -0.255 24.768 1.00 67.62 319 MET A CA 1
ATOM 2435 C C . MET A 1 319 ? -21.838 -0.627 25.567 1.00 67.62 319 MET A C 1
ATOM 2437 O O . MET A 1 319 ? -21.648 -1.803 25.872 1.00 67.62 319 MET A O 1
ATOM 2441 N N . MET A 1 320 ? -20.992 0.349 25.915 1.00 65.94 320 MET A N 1
ATOM 2442 C CA . MET A 1 320 ? -19.752 0.149 26.684 1.00 65.94 320 MET A CA 1
ATOM 2443 C C . MET A 1 320 ? -19.879 0.549 28.170 1.00 65.94 320 MET A C 1
ATOM 2445 O O . MET A 1 320 ? -18.897 0.471 28.906 1.00 65.94 320 MET A O 1
ATOM 2449 N N . GLY A 1 321 ? -21.064 0.991 28.617 1.00 66.31 321 GLY A N 1
ATOM 2450 C CA . GLY A 1 321 ? -21.330 1.488 29.975 1.00 66.31 321 GLY A CA 1
ATOM 2451 C C . GLY A 1 321 ? -22.080 0.509 30.892 1.00 66.31 321 GLY A C 1
ATOM 2452 O O . GLY A 1 321 ? -22.323 -0.648 30.558 1.00 66.31 321 GLY A O 1
ATOM 2453 N N . SER A 1 322 ? -22.501 0.985 32.069 1.00 60.03 322 SER A N 1
ATOM 2454 C CA . SER A 1 322 ? -23.233 0.200 33.085 1.00 60.03 322 SER A CA 1
ATOM 2455 C C . SER A 1 322 ? -24.616 -0.308 32.633 1.00 60.03 322 SER A C 1
ATOM 2457 O O . SER A 1 322 ? -25.187 -1.189 33.277 1.00 60.03 322 SER A O 1
ATOM 2459 N N . GLU A 1 323 ? -25.136 0.199 31.511 1.00 62.88 323 GLU A N 1
ATOM 2460 C CA . GLU A 1 323 ? -26.404 -0.201 30.883 1.00 62.88 323 GLU A CA 1
ATOM 2461 C C . GLU A 1 323 ? -26.266 -1.376 29.888 1.00 62.88 323 GLU A C 1
ATOM 2463 O O . GLU A 1 323 ? -27.249 -1.765 29.261 1.00 62.88 323 GLU A O 1
ATOM 2468 N N . ALA A 1 324 ? -25.084 -1.995 29.767 1.00 65.06 324 ALA A N 1
ATOM 2469 C CA . ALA A 1 324 ? -24.732 -3.016 28.764 1.00 65.06 324 ALA A CA 1
ATOM 2470 C C . ALA A 1 324 ? -25.510 -4.360 28.817 1.00 65.06 324 ALA A C 1
ATOM 2472 O O . ALA A 1 324 ? -25.086 -5.349 28.218 1.00 65.06 324 ALA A O 1
ATOM 2473 N N . ARG A 1 325 ? -26.668 -4.436 29.487 1.00 59.69 325 ARG A N 1
ATOM 2474 C CA . ARG A 1 325 ? -27.505 -5.651 29.566 1.00 59.69 325 ARG A CA 1
ATOM 2475 C C . ARG A 1 325 ? -28.092 -6.090 28.209 1.00 59.69 325 ARG A C 1
ATOM 2477 O O . ARG A 1 325 ? -28.468 -7.249 28.090 1.00 59.69 325 ARG A O 1
ATOM 2484 N N . SER A 1 326 ? -28.113 -5.215 27.195 1.00 59.53 326 SER A N 1
ATOM 2485 C CA . SER A 1 326 ? -28.517 -5.491 25.798 1.00 59.53 326 SER A CA 1
ATOM 2486 C C . SER A 1 326 ? -27.363 -5.364 24.781 1.00 59.53 326 SER A C 1
ATOM 2488 O O . SER A 1 326 ? -27.588 -5.149 23.590 1.00 59.53 326 SER A O 1
ATOM 2490 N N . CYS A 1 327 ? -26.109 -5.492 25.237 1.00 64.44 327 CYS A N 1
ATOM 2491 C CA . CYS A 1 327 ? -24.906 -5.290 24.417 1.00 64.44 327 CYS A CA 1
ATOM 2492 C C . CYS A 1 327 ? -24.866 -6.166 23.147 1.00 64.44 327 CYS A C 1
ATOM 2494 O O . CYS A 1 327 ? -24.380 -5.714 22.113 1.00 64.44 327 CYS A O 1
ATOM 2496 N N . THR A 1 328 ? -25.434 -7.377 23.186 1.00 72.44 328 THR A N 1
ATOM 2497 C CA . THR A 1 328 ? -25.455 -8.295 22.035 1.00 72.44 328 THR A CA 1
ATOM 2498 C C . THR A 1 328 ? -26.335 -7.794 20.891 1.00 72.44 328 THR A C 1
ATOM 2500 O O . THR A 1 328 ? -25.871 -7.751 19.759 1.00 72.44 328 THR A O 1
ATOM 2503 N N . GLU A 1 329 ? -27.557 -7.332 21.171 1.00 76.31 329 GLU A N 1
ATOM 2504 C CA . GLU A 1 329 ? -28.488 -6.834 20.145 1.00 76.31 329 GLU A CA 1
ATOM 2505 C C . GLU A 1 329 ? -27.958 -5.553 19.479 1.00 76.31 329 GLU A C 1
ATOM 2507 O O . GLU A 1 329 ? -27.969 -5.419 18.255 1.00 76.31 329 GLU A O 1
ATOM 2512 N N . GLY A 1 330 ? -27.410 -4.628 20.277 1.00 76.50 330 GLY A N 1
ATOM 2513 C CA . GLY A 1 330 ? -26.790 -3.409 19.748 1.00 76.50 330 GLY A CA 1
ATOM 2514 C C . GLY A 1 330 ? -25.555 -3.692 18.885 1.00 76.50 330 GLY A C 1
ATOM 2515 O O . GLY A 1 330 ? -25.331 -3.012 17.881 1.00 76.50 330 GLY A O 1
ATOM 2516 N N . LEU A 1 331 ? -24.765 -4.708 19.251 1.00 79.56 331 LEU A N 1
ATOM 2517 C CA . LEU A 1 331 ? -23.587 -5.132 18.498 1.00 79.56 331 LEU A CA 1
ATOM 2518 C C . LEU A 1 331 ? -23.979 -5.819 17.185 1.00 79.56 331 LEU A C 1
ATOM 2520 O O . LEU A 1 331 ? -23.382 -5.537 16.148 1.00 79.56 331 LEU A O 1
ATOM 2524 N N . GLU A 1 332 ? -25.001 -6.671 17.212 1.00 83.81 332 GLU A N 1
ATOM 2525 C CA . GLU A 1 332 ? -25.562 -7.308 16.018 1.00 83.81 332 GLU A CA 1
ATOM 2526 C C . GLU A 1 332 ? -26.103 -6.269 15.027 1.00 83.81 332 GLU A C 1
ATOM 2528 O O . GLU A 1 332 ? -25.776 -6.332 13.840 1.00 83.81 332 GLU A O 1
ATOM 2533 N N . GLU A 1 333 ? -26.843 -5.255 15.494 1.00 83.50 333 GLU A N 1
ATOM 2534 C CA . GLU A 1 333 ? -27.318 -4.170 14.624 1.00 83.50 333 GLU A CA 1
ATOM 2535 C C . GLU A 1 333 ? -26.156 -3.367 14.015 1.00 83.50 333 GLU A C 1
ATOM 2537 O O . GLU A 1 333 ? -26.183 -3.032 12.825 1.00 83.50 333 GLU A O 1
ATOM 2542 N N . LEU A 1 334 ? -25.119 -3.071 14.807 1.00 82.38 334 LEU A N 1
ATOM 2543 C CA . LEU A 1 334 ? -23.918 -2.385 14.325 1.00 82.38 334 LEU A CA 1
ATOM 2544 C C . LEU A 1 334 ? -23.226 -3.189 13.216 1.00 82.38 334 LEU A C 1
ATOM 2546 O O . LEU A 1 334 ? -22.907 -2.634 12.159 1.00 82.38 334 LEU A O 1
ATOM 2550 N N . TYR A 1 335 ? -23.033 -4.494 13.425 1.00 85.81 335 TYR A N 1
ATOM 2551 C CA . TYR A 1 335 ? -22.465 -5.380 12.409 1.00 85.81 335 TYR A CA 1
ATOM 2552 C C . TYR A 1 335 ? -23.334 -5.429 11.153 1.00 85.81 335 TYR A C 1
ATOM 2554 O O . TYR A 1 335 ? -22.800 -5.320 10.048 1.00 85.81 335 TYR A O 1
ATOM 2562 N N . GLN A 1 336 ? -24.657 -5.515 11.296 1.00 87.88 336 GLN A N 1
ATOM 2563 C CA . GLN A 1 336 ? -25.574 -5.530 10.159 1.00 87.88 336 GLN A CA 1
ATOM 2564 C C . GLN A 1 336 ? -25.459 -4.249 9.320 1.00 87.88 336 GLN A C 1
ATOM 2566 O O . GLN A 1 336 ? -25.360 -4.313 8.094 1.00 87.88 336 GLN A O 1
ATOM 2571 N N . LYS A 1 337 ? -25.402 -3.077 9.965 1.00 85.88 337 LYS A N 1
ATOM 2572 C CA . LYS A 1 337 ? -25.200 -1.787 9.281 1.00 85.88 337 LYS A CA 1
ATOM 2573 C C . LYS A 1 337 ? -23.841 -1.705 8.586 1.00 85.88 337 LYS A C 1
ATOM 2575 O O . LYS A 1 337 ? -23.761 -1.231 7.451 1.00 85.88 337 LYS A O 1
ATOM 2580 N N . MET A 1 338 ? -22.782 -2.196 9.230 1.00 87.31 338 MET A N 1
ATOM 2581 C CA . MET A 1 338 ? -21.448 -2.259 8.629 1.00 87.31 338 MET A CA 1
ATOM 2582 C C . MET A 1 338 ? -21.442 -3.136 7.369 1.00 87.31 338 MET A C 1
ATOM 2584 O O . MET A 1 338 ? -20.854 -2.740 6.363 1.00 87.31 338 MET A O 1
ATOM 2588 N N . LEU A 1 339 ? -22.123 -4.286 7.393 1.00 90.75 339 LEU A N 1
ATOM 2589 C CA . LEU A 1 339 ? -22.241 -5.171 6.230 1.00 90.75 339 LEU A CA 1
ATOM 2590 C C . LEU A 1 339 ? -22.954 -4.482 5.058 1.00 90.75 339 LEU A C 1
ATOM 2592 O O . LEU A 1 339 ? -22.429 -4.498 3.946 1.00 90.75 339 LEU A O 1
ATOM 2596 N N . VAL A 1 340 ? -24.073 -3.795 5.311 1.00 90.31 340 VAL A N 1
ATOM 2597 C CA . VAL A 1 340 ? -24.786 -3.011 4.281 1.00 90.31 340 VAL A CA 1
ATOM 2598 C C . VAL A 1 340 ? -23.890 -1.914 3.695 1.00 90.31 340 VAL A C 1
ATOM 2600 O O . VAL A 1 340 ? -23.872 -1.685 2.485 1.00 90.31 340 VAL A O 1
ATOM 2603 N N . LYS A 1 341 ? -23.090 -1.237 4.529 1.00 88.69 341 LYS A N 1
ATOM 2604 C CA . LYS A 1 341 ? -22.140 -0.221 4.052 1.00 88.69 341 LYS A CA 1
ATOM 2605 C C . LYS A 1 341 ? -21.049 -0.823 3.163 1.00 88.69 341 LYS A C 1
ATOM 2607 O O . LYS A 1 341 ? -20.719 -0.235 2.134 1.00 88.69 341 LYS A O 1
ATOM 2612 N N . ILE A 1 342 ? -20.509 -1.986 3.528 1.00 91.62 342 ILE A N 1
ATOM 2613 C CA . ILE A 1 342 ? -19.516 -2.709 2.717 1.00 91.62 342 ILE A CA 1
ATOM 2614 C C . ILE A 1 342 ? -20.116 -3.118 1.366 1.00 91.62 342 ILE A C 1
ATOM 2616 O O . ILE A 1 342 ? -19.455 -2.961 0.339 1.00 91.62 342 ILE A O 1
ATOM 2620 N N . GLU A 1 343 ? -21.363 -3.584 1.342 1.00 93.12 343 GLU A N 1
ATOM 2621 C CA . GLU A 1 343 ? -22.072 -3.931 0.107 1.00 93.12 343 GLU A CA 1
ATOM 2622 C C . GLU A 1 343 ? -22.232 -2.709 -0.813 1.00 93.12 343 GLU A C 1
ATOM 2624 O O . GLU A 1 343 ? -21.827 -2.745 -1.978 1.00 93.12 343 GLU A O 1
ATOM 2629 N N . ASN A 1 344 ? -22.698 -1.580 -0.272 1.00 93.44 344 ASN A N 1
ATOM 2630 C CA . ASN A 1 344 ? -22.822 -0.330 -1.028 1.00 93.44 344 ASN A CA 1
ATOM 2631 C C . ASN A 1 344 ? -21.470 0.161 -1.575 1.00 93.44 344 ASN A C 1
ATOM 2633 O O . ASN A 1 344 ? -21.371 0.565 -2.737 1.00 93.44 344 ASN A O 1
ATOM 2637 N N . LEU A 1 345 ? -20.411 0.104 -0.759 1.00 93.19 345 LEU A N 1
ATOM 2638 C CA . LEU A 1 345 ? -19.054 0.451 -1.188 1.00 93.19 345 LEU A CA 1
ATOM 2639 C C . LEU A 1 345 ? -18.555 -0.485 -2.288 1.00 93.19 345 LEU A C 1
ATOM 2641 O O . LEU A 1 345 ? -17.913 -0.021 -3.228 1.00 93.19 345 LEU A O 1
ATOM 2645 N N . THR A 1 346 ? -18.886 -1.772 -2.214 1.00 94.94 346 THR A N 1
ATOM 2646 C CA . THR A 1 346 ? -18.527 -2.752 -3.244 1.00 94.94 346 THR A CA 1
ATOM 2647 C C . THR A 1 346 ? -19.149 -2.373 -4.589 1.00 94.94 346 THR A C 1
ATOM 2649 O O . THR A 1 346 ? -18.431 -2.320 -5.588 1.00 94.94 346 THR A O 1
ATOM 2652 N N . GLY A 1 347 ? -20.430 -1.986 -4.614 1.00 95.50 347 GLY A N 1
ATOM 2653 C CA . GLY A 1 347 ? -21.087 -1.503 -5.836 1.00 95.50 347 GLY A CA 1
ATOM 2654 C C . GLY A 1 347 ? -20.449 -0.229 -6.415 1.00 95.50 347 GLY A C 1
ATOM 2655 O O . GLY A 1 347 ? -20.277 -0.101 -7.630 1.00 95.50 347 GLY A O 1
ATOM 2656 N N . LEU A 1 348 ? -20.025 0.710 -5.560 1.00 96.25 348 LEU A N 1
ATOM 2657 C CA . LEU A 1 348 ? -19.292 1.907 -5.998 1.00 96.25 348 LEU A CA 1
ATOM 2658 C C . LEU A 1 348 ? -17.896 1.573 -6.550 1.00 96.25 348 LEU A C 1
ATOM 2660 O O . LEU A 1 348 ? -17.472 2.150 -7.558 1.00 96.25 348 LEU A O 1
ATOM 2664 N N . VAL A 1 349 ? -17.179 0.641 -5.917 1.00 95.06 349 VAL A N 1
ATOM 2665 C CA . VAL A 1 349 ? -15.860 0.167 -6.367 1.00 95.06 349 VAL A CA 1
ATOM 2666 C C . VAL A 1 349 ? -15.966 -0.551 -7.712 1.00 95.06 349 VAL A C 1
ATOM 2668 O O . VAL A 1 349 ? -15.133 -0.313 -8.586 1.00 95.06 349 VAL A O 1
ATOM 2671 N N . GLU A 1 350 ? -16.998 -1.363 -7.928 1.00 95.31 350 GLU A N 1
ATOM 2672 C CA . GLU A 1 350 ? -17.242 -2.023 -9.215 1.00 95.31 350 GLU A CA 1
ATOM 2673 C C . GLU A 1 350 ? -17.474 -0.995 -10.330 1.00 95.31 350 GLU A C 1
ATOM 2675 O O . GLU A 1 350 ? -16.763 -0.990 -11.341 1.00 95.31 350 GLU A O 1
ATOM 2680 N N . LYS A 1 351 ? -18.400 -0.050 -10.110 1.00 97.06 351 LYS A N 1
ATOM 2681 C CA . LYS A 1 351 ? -18.703 1.016 -11.075 1.00 97.06 351 LYS A CA 1
ATOM 2682 C C . LYS A 1 351 ? -17.475 1.872 -11.390 1.00 97.06 351 LYS A C 1
ATOM 2684 O O . LYS A 1 351 ? -17.200 2.159 -12.553 1.00 97.06 351 LYS A O 1
ATOM 2689 N N . SER A 1 352 ? -16.729 2.286 -10.367 1.00 96.06 352 SER A N 1
ATOM 2690 C CA . SER A 1 352 ? -15.516 3.094 -10.554 1.00 96.06 352 SER A CA 1
ATOM 2691 C C . SER A 1 352 ? -14.400 2.328 -11.261 1.00 96.06 352 SER A C 1
ATOM 2693 O O . SER A 1 352 ? -13.760 2.885 -12.153 1.00 96.06 352 SER A O 1
ATOM 2695 N N . SER A 1 353 ? -14.217 1.044 -10.954 1.00 93.31 353 SER A N 1
ATOM 2696 C CA . SER A 1 353 ? -13.240 0.189 -11.636 1.00 93.31 353 SER A CA 1
ATOM 2697 C C . SER A 1 353 ? -13.565 0.027 -13.121 1.00 93.31 353 SER A C 1
ATOM 2699 O O . SER A 1 353 ? -12.660 0.108 -13.953 1.00 93.31 353 SER A O 1
ATOM 2701 N N . ALA A 1 354 ? -14.847 -0.128 -13.472 1.00 95.12 354 ALA A N 1
ATOM 2702 C CA . ALA A 1 354 ? -15.289 -0.184 -14.865 1.00 95.12 354 ALA A CA 1
ATOM 2703 C C . ALA A 1 354 ? -14.971 1.117 -15.625 1.00 95.12 354 ALA A C 1
ATOM 2705 O O . ALA A 1 354 ? -14.415 1.063 -16.723 1.00 95.12 354 ALA A O 1
ATOM 2706 N N . MET A 1 355 ? -15.235 2.281 -15.017 1.00 96.69 355 MET A N 1
ATOM 2707 C CA . MET A 1 355 ? -14.902 3.584 -15.615 1.00 96.69 355 MET A CA 1
ATOM 2708 C C . MET A 1 355 ? -13.391 3.760 -15.823 1.00 96.69 355 MET A C 1
ATOM 2710 O O . MET A 1 355 ? -12.959 4.221 -16.880 1.00 96.69 355 MET A O 1
ATOM 2714 N N . VAL A 1 356 ? -12.567 3.370 -14.842 1.00 93.00 356 VAL A N 1
ATOM 2715 C CA . VAL A 1 356 ? -11.100 3.437 -14.967 1.00 93.00 356 VAL A CA 1
ATOM 2716 C C . VAL A 1 356 ? -10.613 2.527 -16.093 1.00 93.00 356 VAL A C 1
ATOM 2718 O O . VAL A 1 356 ? -9.805 2.959 -16.914 1.00 93.00 356 VAL A O 1
ATOM 2721 N N . LEU A 1 357 ? -11.137 1.303 -16.190 1.00 91.62 357 LEU A N 1
ATOM 2722 C CA . LEU A 1 357 ? -10.775 0.363 -17.252 1.00 91.62 357 LEU A CA 1
ATOM 2723 C C . LEU A 1 357 ? -11.152 0.889 -18.647 1.00 91.62 357 LEU A C 1
ATOM 2725 O O . LEU A 1 357 ? -10.389 0.728 -19.606 1.00 91.62 357 LEU A O 1
ATOM 2729 N N . GLU A 1 358 ? -12.318 1.522 -18.781 1.00 95.38 358 GLU A N 1
ATOM 2730 C CA . GLU A 1 358 ? -12.733 2.170 -20.026 1.00 95.38 358 GLU A CA 1
ATOM 2731 C C . GLU A 1 358 ? -11.765 3.299 -20.405 1.00 95.38 358 GLU A C 1
ATOM 2733 O O . GLU A 1 358 ? -11.259 3.330 -21.535 1.00 95.38 358 GLU A O 1
ATOM 2738 N N . GLN A 1 359 ? -11.427 4.164 -19.447 1.00 94.38 359 GLN A N 1
ATOM 2739 C CA . GLN A 1 359 ? -10.508 5.277 -19.665 1.00 94.38 359 GLN A CA 1
ATOM 2740 C C . GLN A 1 359 ? -9.086 4.805 -20.005 1.00 94.38 359 GLN A C 1
ATOM 2742 O O . GLN A 1 359 ? -8.452 5.341 -20.918 1.00 94.38 359 GLN A O 1
ATOM 2747 N N . GLU A 1 360 ? -8.573 3.780 -19.322 1.00 90.50 360 GLU A N 1
ATOM 2748 C CA . GLU A 1 360 ? -7.274 3.168 -19.621 1.00 90.50 360 GLU A CA 1
ATOM 2749 C C . GLU A 1 360 ? -7.245 2.608 -21.049 1.00 90.50 360 GLU A C 1
ATOM 2751 O O . GLU A 1 360 ? -6.292 2.844 -21.803 1.00 90.50 360 GLU A O 1
ATOM 2756 N N . ASN A 1 361 ? -8.313 1.921 -21.463 1.00 92.25 361 ASN A N 1
ATOM 2757 C CA . ASN A 1 361 ? -8.445 1.399 -22.820 1.00 92.25 361 ASN A CA 1
ATOM 2758 C C . ASN A 1 361 ? -8.536 2.509 -23.869 1.00 92.25 361 ASN A C 1
ATOM 2760 O O . ASN A 1 361 ? -7.916 2.396 -24.933 1.00 92.25 361 ASN A O 1
ATOM 2764 N N . HIS A 1 362 ? -9.273 3.580 -23.582 1.00 95.19 362 HIS A N 1
ATOM 2765 C CA . HIS A 1 362 ? -9.345 4.754 -24.442 1.00 95.19 362 HIS A CA 1
ATOM 2766 C C . HIS A 1 362 ? -7.960 5.400 -24.618 1.00 95.19 362 HIS A C 1
ATOM 2768 O O . HIS A 1 362 ? -7.481 5.546 -25.747 1.00 95.19 362 HIS A O 1
ATOM 2774 N N . ASN A 1 363 ? -7.259 5.672 -23.513 1.00 92.56 363 ASN A N 1
ATOM 2775 C CA . ASN A 1 363 ? -5.909 6.242 -23.513 1.00 92.56 363 ASN A CA 1
ATOM 2776 C C . ASN A 1 363 ? -4.912 5.346 -24.262 1.00 92.56 363 ASN A C 1
ATOM 2778 O O . ASN A 1 363 ? -4.087 5.834 -25.039 1.00 92.56 363 ASN A O 1
ATOM 2782 N N . ARG A 1 364 ? -5.009 4.023 -24.089 1.00 90.31 364 ARG A N 1
ATOM 2783 C CA . ARG A 1 364 ? -4.191 3.051 -24.824 1.00 90.31 364 ARG A CA 1
ATOM 2784 C C . ARG A 1 364 ? -4.427 3.148 -26.330 1.00 90.31 364 ARG A C 1
ATOM 2786 O O . ARG A 1 364 ? -3.453 3.186 -27.081 1.00 90.31 364 ARG A O 1
ATOM 2793 N N . LYS A 1 365 ? -5.684 3.224 -26.783 1.00 94.25 365 LYS A N 1
ATOM 2794 C CA . LYS A 1 365 ? -6.024 3.379 -28.210 1.00 94.25 365 LYS A CA 1
ATOM 2795 C C . LYS A 1 365 ? -5.473 4.686 -28.784 1.00 94.25 365 LYS A C 1
ATOM 2797 O O . LYS A 1 365 ? -4.924 4.663 -29.883 1.00 94.25 365 LYS A O 1
ATOM 2802 N N . LEU A 1 366 ? -5.578 5.797 -28.050 1.00 94.75 366 LEU A N 1
ATOM 2803 C CA . LEU A 1 366 ? -5.027 7.090 -28.471 1.00 94.75 366 LEU A CA 1
ATOM 2804 C C . LEU A 1 366 ? -3.503 7.032 -28.628 1.00 94.75 366 LEU A C 1
ATOM 2806 O O . LEU A 1 366 ? -2.994 7.406 -29.682 1.00 94.75 366 LEU A O 1
ATOM 2810 N N . LYS A 1 367 ? -2.781 6.472 -27.648 1.00 90.25 367 LYS A N 1
ATOM 2811 C CA . LYS A 1 367 ? -1.320 6.290 -27.736 1.00 90.25 367 LYS A CA 1
ATOM 2812 C C . LYS A 1 367 ? -0.911 5.487 -28.976 1.00 90.25 367 LYS A C 1
ATOM 2814 O O . LYS A 1 367 ? 0.012 5.879 -29.679 1.00 90.25 367 LYS A O 1
ATOM 2819 N N . HIS A 1 368 ? -1.636 4.412 -29.300 1.00 91.19 368 HIS A N 1
ATOM 2820 C CA . HIS A 1 368 ? -1.374 3.617 -30.509 1.00 91.19 368 HIS A CA 1
ATOM 2821 C C . HIS A 1 368 ? -1.673 4.366 -31.814 1.00 91.19 368 HIS A C 1
ATOM 2823 O O . HIS A 1 368 ? -1.084 4.046 -32.845 1.00 91.19 368 HIS A O 1
ATOM 2829 N N . LYS A 1 369 ? -2.619 5.312 -31.814 1.00 93.69 369 LYS A N 1
ATOM 2830 C CA . LYS A 1 369 ? -2.871 6.167 -32.982 1.00 93.69 369 LYS A CA 1
ATOM 2831 C C . LYS A 1 369 ? -1.722 7.155 -33.174 1.00 93.69 369 LYS A C 1
ATOM 2833 O O . LYS A 1 369 ? -1.172 7.193 -34.263 1.00 93.69 369 LYS A O 1
ATOM 2838 N N . ILE A 1 370 ? -1.314 7.849 -32.109 1.00 93.62 370 ILE A N 1
ATOM 2839 C CA . ILE A 1 370 ? -0.201 8.813 -32.138 1.00 93.62 370 ILE A CA 1
ATOM 2840 C C . ILE A 1 370 ? 1.088 8.142 -32.625 1.00 93.62 370 ILE A C 1
ATOM 2842 O O . ILE A 1 370 ? 1.724 8.645 -33.542 1.00 93.62 370 ILE A O 1
ATOM 2846 N N . LEU A 1 371 ? 1.434 6.972 -32.074 1.00 90.62 371 LEU A N 1
ATOM 2847 C CA . LEU A 1 371 ? 2.638 6.234 -32.475 1.00 90.62 371 LEU A CA 1
ATOM 2848 C C . LEU A 1 371 ? 2.611 5.800 -33.947 1.00 90.62 371 LEU A C 1
ATOM 2850 O O . LEU A 1 371 ? 3.645 5.822 -34.602 1.00 90.62 371 LEU A O 1
ATOM 2854 N N . ARG A 1 372 ? 1.443 5.413 -34.478 1.00 88.19 372 ARG A N 1
ATOM 2855 C CA . ARG A 1 372 ? 1.310 5.055 -35.899 1.00 88.19 372 ARG A CA 1
ATOM 2856 C C . ARG A 1 372 ? 1.406 6.268 -36.815 1.00 88.19 372 ARG A C 1
ATOM 2858 O O . ARG A 1 372 ? 2.018 6.159 -37.867 1.00 88.19 372 ARG A O 1
ATOM 2865 N N . SER A 1 373 ? 0.823 7.397 -36.421 1.00 87.62 373 SER A N 1
ATOM 2866 C CA . SER A 1 373 ? 0.927 8.644 -37.182 1.00 87.62 373 SER A CA 1
ATOM 2867 C C . SER A 1 373 ? 2.366 9.161 -37.224 1.00 87.62 373 SER A C 1
ATOM 2869 O O . SER A 1 373 ? 2.829 9.521 -38.294 1.00 87.62 373 SER A O 1
ATOM 2871 N N . ALA A 1 374 ? 3.093 9.098 -36.105 1.00 78.88 374 ALA A N 1
ATOM 2872 C CA . ALA A 1 374 ? 4.494 9.521 -36.023 1.00 78.88 374 ALA A CA 1
ATOM 2873 C C . ALA A 1 374 ? 5.487 8.584 -36.741 1.00 78.88 374 ALA A C 1
ATOM 2875 O O . ALA A 1 374 ? 6.623 8.970 -36.963 1.00 78.88 374 ALA A O 1
ATOM 2876 N N . ALA A 1 375 ? 5.087 7.349 -37.065 1.00 71.12 375 ALA A N 1
ATOM 2877 C CA . ALA A 1 375 ? 5.904 6.398 -37.827 1.00 71.12 375 ALA A CA 1
ATOM 2878 C C . ALA A 1 375 ? 5.621 6.432 -39.342 1.00 71.12 375 ALA A C 1
ATOM 2880 O O . ALA A 1 375 ? 6.241 5.684 -40.095 1.00 71.12 375 ALA A O 1
ATOM 2881 N N . SER A 1 376 ? 4.634 7.226 -39.770 1.00 64.56 376 SER A N 1
ATOM 2882 C CA . SER A 1 376 ? 4.258 7.412 -41.176 1.00 64.56 376 SER A CA 1
ATOM 2883 C C . SER A 1 376 ? 4.781 8.732 -41.764 1.00 64.56 376 SER A C 1
ATOM 2885 O O . SER A 1 376 ? 4.551 8.976 -42.949 1.00 64.56 376 SER A O 1
ATOM 2887 N N . GLU A 1 377 ? 5.437 9.557 -40.945 1.00 48.84 377 GLU A N 1
ATOM 2888 C CA . GLU A 1 377 ? 6.304 10.678 -41.340 1.00 48.84 377 GLU A CA 1
ATOM 2889 C C . GLU A 1 377 ? 7.758 10.198 -41.365 1.00 48.84 377 GLU A C 1
ATOM 2891 O O . GLU A 1 377 ? 8.499 10.643 -42.271 1.00 48.84 377 GLU A O 1
#

InterPro domains:
  IPR023238 FAM175 family [PR02051] (81-99)
  IPR023238 FAM175 family [PR02051] (162-178)
  IPR023238 FAM175 family [PR02051] (246-260)
  IPR023238 FAM175 family [PTHR31728] (76-375)
  IPR023241 FAM175 family, plant [PR02054] (71-92)
  IPR023241 FAM175 family, plant [PR02054] (217-237)
  IPR023241 FAM175 family, plant [PR02054] (254-274)
  IPR023241 FAM175 family, plant [PR02054] (309-329)
  IPR023241 FAM175 family, plant [PR02054] (332-358)

pLDDT: mean 70.36, std 24.6, range [23.47, 97.94]